Protein AF-N9CFT2-F1 (afdb_monomer)

Foldseek 3Di:
DVVVVVVVVVVVVVVVVVVVVVVVVVVVVVVVPPPPPCPVVPQDQWDQALNFIWGWAFDDAPPVCPWGKTWTDGPPCVVLVQAETEMERRVQVPCQLVAWWKKWFKAAPQQATRHIYIYTDQPDLVSVQVSVQRVQVVVRIGTAWMFTDHSVQCSVQSPDNQSVLVSRVVGDTSDGPVVGFRKHFPVQADLDADDDFAADADTQRAAFEWEDDPSYIYTPDQNNVCVVDPPGGIGGYDYDYDDPPDDPVNLNVLRVPDDPPDGNVNSVVSSVVRDDDPPD

Mean predicted aligned error: 10.74 Å

Organism: NCBI:txid1120925

Solvent-accessible surface area (backbone atoms only — not comparable to full-atom values): 16117 Å² total; per-residue (Å²): 115,80,72,63,56,57,55,54,53,53,54,52,54,53,53,54,54,53,52,53,53,52,51,52,53,54,52,59,62,58,68,72,64,62,76,77,74,80,69,72,77,76,76,68,65,57,47,79,52,91,93,37,68,24,40,52,41,76,59,91,60,62,88,90,52,87,64,59,39,22,39,47,44,43,85,92,41,57,72,52,60,72,54,34,47,40,36,37,35,56,90,29,74,94,48,26,87,82,32,55,30,36,43,28,39,30,19,44,88,68,44,40,56,73,39,38,35,41,39,35,24,39,91,46,66,68,57,38,51,54,52,51,46,56,57,29,48,78,76,63,32,42,71,44,35,29,18,50,42,50,58,70,59,44,66,74,18,64,89,40,69,70,46,37,53,53,55,45,75,77,36,55,72,72,45,64,42,89,92,56,57,60,65,44,49,46,90,66,47,42,82,71,63,79,64,89,77,60,63,60,93,56,51,53,62,48,44,31,26,35,38,39,47,98,94,40,35,34,32,61,41,38,69,59,40,56,66,73,50,92,81,57,61,38,42,30,41,47,81,42,74,65,46,91,86,61,43,73,69,53,54,51,54,53,58,73,73,52,71,80,56,44,51,50,66,58,53,52,51,58,53,55,72,72,45,82,76,82,80,126

Sequence (280 aa):
EAEAEAEAEAEAEAEAEAEAEAEAEAEAEAEDSTPIMDVSRQIPESILFNKMQGQLHQLVLPAAEKTPLYAVLLPDAPEIAQQYDIALYGAEFATWHTRPVYIAAQINAQGQFIKHLILLGACNPVQAVELSQLFAKQSGHRLASTHEISLIALETSLQRADTLFKCCYEQATVWEMDHGHPFIPSQAIHTQKFIQFSEPEADFSTPILLLEERQKIRVIHGEKRLALSKTETAYPYLILHRRHGLNWQMIQSIISTLPQPIHAAELYEAIQQHLPGETA

Secondary structure (DSSP, 8-state):
-HHHHHHHHHHHHHHHHHHHHHHHHHHHHHHS------------SEEEETTEEEEEEE----TT----EEEEE-TT-HHHHHHEEEEEEGGGTTTGGGS-EEEEEEE-TTS-EEEEEEEES-SSHHHHHHHHHHHHHHTT-EEEEEEEE-HHHHHHHTT-HHHHHHHHHTS-EEEE-TT---EEEGGGEE----S--------TTSPEEEEEETTEEEEEE-HHHHHS-TT-SEEEEEEEE--TT--HHHHHHHHHHSPSSPPHHHHHHHHHHTSPP---

Structure (mmCIF, N/CA/C/O backbone):
data_AF-N9CFT2-F1
#
_entry.id   AF-N9CFT2-F1
#
loop_
_atom_site.group_PDB
_atom_site.id
_atom_site.type_symbol
_atom_site.label_atom_id
_atom_site.label_alt_id
_atom_site.label_comp_id
_atom_site.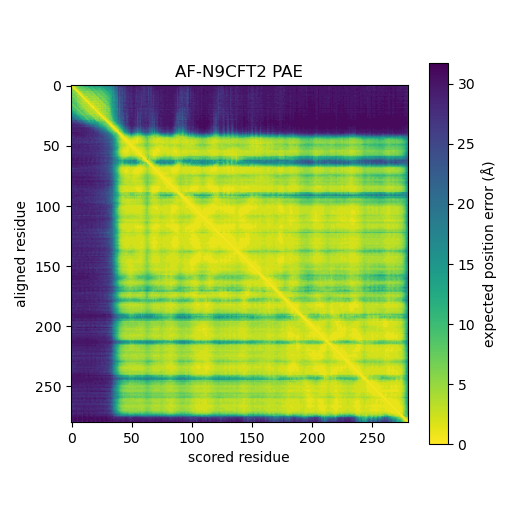label_asym_id
_atom_site.label_entity_id
_atom_site.label_seq_id
_atom_site.pdbx_PDB_ins_code
_atom_site.Cartn_x
_atom_site.Cartn_y
_atom_site.Cartn_z
_atom_site.occupancy
_atom_site.B_iso_or_equiv
_atom_site.auth_seq_id
_atom_site.auth_comp_id
_atom_site.auth_asym_id
_atom_site.auth_atom_id
_atom_site.pdbx_PDB_model_num
ATOM 1 N N . GLU A 1 1 ?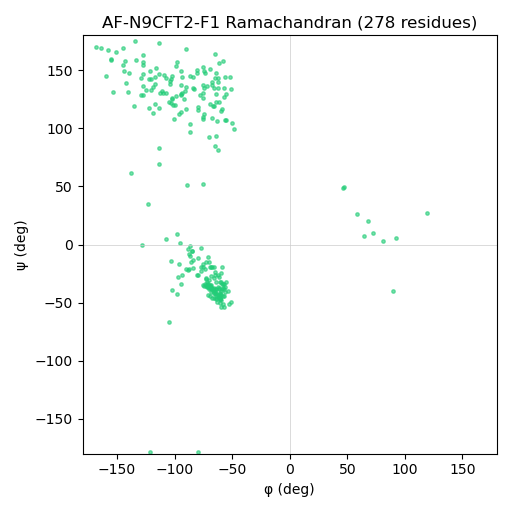 70.921 -46.477 -56.119 1.00 53.53 1 GLU A N 1
ATOM 2 C CA . GLU A 1 1 ? 70.167 -45.415 -56.817 1.00 53.53 1 GLU A CA 1
ATOM 3 C C . GLU A 1 1 ? 68.669 -45.522 -56.568 1.00 53.53 1 GLU A C 1
ATOM 5 O O . GLU A 1 1 ? 68.137 -44.567 -56.041 1.00 53.53 1 GLU A O 1
ATOM 10 N N . ALA A 1 2 ? 68.021 -46.676 -56.772 1.00 52.91 2 ALA A N 1
ATOM 11 C CA . ALA A 1 2 ? 66.570 -46.816 -56.543 1.00 52.91 2 ALA A CA 1
ATOM 12 C C . ALA A 1 2 ? 66.083 -46.671 -55.078 1.00 52.91 2 ALA A C 1
ATOM 14 O O . ALA A 1 2 ? 64.904 -46.445 -54.853 1.00 52.91 2 ALA A O 1
ATOM 15 N N . GLU A 1 3 ? 66.960 -46.813 -54.080 1.00 50.66 3 GLU A N 1
ATOM 16 C CA . GLU A 1 3 ? 66.581 -46.738 -52.655 1.00 50.66 3 GLU A CA 1
ATOM 17 C C . GLU A 1 3 ? 66.603 -45.297 -52.108 1.00 50.66 3 GLU A C 1
ATOM 19 O O . GLU A 1 3 ? 65.916 -45.005 -51.142 1.00 50.66 3 GLU A O 1
ATOM 24 N N . ALA A 1 4 ? 67.334 -44.382 -52.761 1.00 53.62 4 ALA A N 1
ATOM 25 C CA . ALA A 1 4 ? 67.418 -42.971 -52.364 1.00 53.62 4 ALA A CA 1
ATOM 26 C C . ALA A 1 4 ? 66.312 -42.103 -52.996 1.00 53.62 4 ALA A C 1
ATOM 28 O O . ALA A 1 4 ? 65.990 -41.042 -52.476 1.00 53.62 4 ALA A O 1
ATOM 29 N N . GLU A 1 5 ? 65.730 -42.549 -54.113 1.00 54.19 5 GLU A N 1
ATOM 30 C CA . GLU A 1 5 ? 64.609 -41.864 -54.773 1.00 54.19 5 GLU A CA 1
ATOM 31 C C . GLU A 1 5 ? 63.290 -42.065 -54.010 1.00 54.19 5 GLU A C 1
ATOM 33 O O . GLU A 1 5 ? 62.509 -41.130 -53.892 1.00 54.19 5 GLU A O 1
ATOM 38 N N . ALA A 1 6 ? 63.079 -43.246 -53.416 1.00 54.19 6 ALA A N 1
ATOM 39 C CA . ALA A 1 6 ? 61.858 -43.556 -52.667 1.00 54.19 6 ALA A CA 1
ATOM 40 C C . ALA A 1 6 ? 61.777 -42.843 -51.303 1.00 54.19 6 ALA A C 1
ATOM 42 O O . ALA A 1 6 ? 60.686 -42.543 -50.827 1.00 54.19 6 ALA A O 1
ATOM 43 N N . GLU A 1 7 ? 62.920 -42.568 -50.668 1.00 54.31 7 GLU A N 1
ATOM 44 C CA . GLU A 1 7 ? 62.969 -41.878 -49.372 1.00 54.31 7 GLU A CA 1
ATOM 45 C C . GLU A 1 7 ? 62.691 -40.371 -49.531 1.00 54.31 7 GLU A C 1
ATOM 47 O O . GLU A 1 7 ? 61.988 -39.786 -48.713 1.00 54.31 7 GLU A O 1
ATOM 52 N N . ALA A 1 8 ? 63.136 -39.770 -50.642 1.00 58.00 8 ALA A N 1
ATOM 53 C CA . ALA A 1 8 ? 62.862 -38.370 -50.968 1.00 58.00 8 ALA A CA 1
ATOM 54 C C . ALA A 1 8 ? 61.397 -38.118 -51.375 1.00 58.00 8 ALA A C 1
ATOM 56 O O . ALA A 1 8 ? 60.857 -37.048 -51.105 1.00 58.00 8 ALA A O 1
ATOM 57 N N . GLU A 1 9 ? 60.746 -39.094 -52.016 1.00 58.91 9 GLU A N 1
ATOM 58 C CA . GLU A 1 9 ? 59.337 -38.980 -52.418 1.00 58.91 9 GLU A CA 1
ATOM 59 C C . GLU A 1 9 ? 58.395 -39.073 -51.201 1.00 58.91 9 GLU A C 1
ATOM 61 O O . GLU A 1 9 ? 57.422 -38.326 -51.114 1.00 58.91 9 GLU A O 1
ATOM 66 N N . ALA A 1 10 ? 58.739 -39.903 -50.208 1.00 59.00 10 ALA A N 1
ATOM 67 C CA . ALA A 1 10 ? 57.977 -40.032 -48.964 1.00 59.00 10 ALA A CA 1
ATOM 68 C C . ALA A 1 10 ? 58.110 -38.809 -48.035 1.00 59.00 10 ALA A C 1
ATOM 70 O O . ALA A 1 10 ? 57.155 -38.450 -47.347 1.00 59.00 10 ALA A O 1
ATOM 71 N N . GLU A 1 11 ? 59.279 -38.159 -48.009 1.00 58.44 11 GLU A N 1
ATOM 72 C CA . GLU A 1 11 ? 59.497 -36.950 -47.201 1.00 58.44 11 GLU A CA 1
ATOM 73 C C . GLU A 1 11 ? 58.739 -35.741 -47.786 1.00 58.44 11 GLU A C 1
ATOM 75 O O . GLU A 1 11 ? 58.176 -34.946 -47.036 1.00 58.44 11 GLU A O 1
ATOM 80 N N . ALA A 1 12 ? 58.619 -35.665 -49.118 1.00 60.06 12 ALA A N 1
ATOM 81 C CA . ALA A 1 12 ? 57.854 -34.622 -49.804 1.00 60.06 12 ALA A CA 1
ATOM 82 C C . ALA A 1 12 ? 56.326 -34.781 -49.657 1.00 60.06 12 ALA A C 1
ATOM 84 O O . ALA A 1 12 ? 55.622 -33.779 -49.531 1.00 60.06 12 ALA A O 1
ATOM 85 N N . GLU A 1 13 ? 55.798 -36.013 -49.648 1.00 60.50 13 GLU A N 1
ATOM 86 C CA . GLU A 1 13 ? 54.367 -36.246 -49.377 1.00 60.50 13 GLU A CA 1
ATOM 87 C C . GLU A 1 13 ? 53.991 -35.890 -47.929 1.00 60.50 13 GLU A C 1
ATOM 89 O O . GLU A 1 13 ? 52.938 -35.294 -47.703 1.00 60.50 13 GLU A O 1
ATOM 94 N N . ALA A 1 14 ? 54.865 -36.175 -46.958 1.00 59.56 14 ALA A N 1
ATOM 95 C CA . ALA A 1 14 ? 54.615 -35.855 -45.551 1.00 59.56 14 ALA A CA 1
ATOM 96 C C . ALA A 1 14 ? 54.638 -34.341 -45.262 1.00 59.56 14 ALA A C 1
ATOM 98 O O . ALA A 1 14 ? 53.863 -33.858 -44.437 1.00 59.56 14 ALA A O 1
ATOM 99 N N . GLU A 1 15 ? 55.505 -33.583 -45.941 1.00 60.91 15 GLU A N 1
ATOM 100 C CA . GLU A 1 15 ? 55.569 -32.121 -45.798 1.00 60.91 15 GLU A CA 1
ATOM 101 C C . GLU A 1 15 ? 54.335 -31.442 -46.428 1.00 60.91 15 GLU A C 1
ATOM 103 O O . GLU A 1 15 ? 53.785 -30.503 -45.854 1.00 60.91 15 GLU A O 1
ATOM 108 N N . ALA A 1 16 ? 53.822 -31.986 -47.539 1.00 60.91 16 ALA A N 1
ATOM 109 C CA . ALA A 1 16 ? 52.610 -31.490 -48.194 1.00 60.91 16 ALA A CA 1
ATOM 110 C C . ALA A 1 16 ? 51.318 -31.781 -47.401 1.00 60.91 16 ALA A C 1
ATOM 112 O O . ALA A 1 16 ? 50.420 -30.937 -47.373 1.00 60.91 16 ALA A O 1
ATOM 113 N N . GLU A 1 17 ? 51.208 -32.939 -46.735 1.00 60.22 17 GLU A N 1
ATOM 114 C CA . GLU A 1 17 ? 50.074 -33.219 -45.834 1.00 60.22 17 GLU A CA 1
ATOM 115 C C . GLU A 1 17 ? 50.096 -32.315 -44.590 1.00 60.22 17 GLU A C 1
ATOM 117 O O . GLU A 1 17 ? 49.045 -31.822 -44.177 1.00 60.22 17 GLU A O 1
ATOM 122 N N . ALA A 1 18 ? 51.278 -32.022 -44.034 1.00 59.00 18 ALA A N 1
ATOM 123 C CA . ALA A 1 18 ? 51.409 -31.146 -42.869 1.00 59.00 18 ALA A CA 1
ATOM 124 C C . ALA A 1 18 ? 51.056 -29.677 -43.175 1.00 59.00 18 ALA A C 1
ATOM 126 O O . ALA A 1 18 ? 50.434 -29.010 -42.345 1.00 59.00 18 ALA A O 1
ATOM 127 N N . GLU A 1 19 ? 51.411 -29.166 -44.360 1.00 60.25 19 GLU A N 1
ATOM 128 C CA . GLU A 1 19 ? 50.996 -27.821 -44.790 1.00 60.25 19 GLU A CA 1
ATOM 129 C C . GLU A 1 19 ? 49.483 -27.744 -45.054 1.00 60.25 19 GLU A C 1
ATOM 131 O O . GLU A 1 19 ? 48.849 -26.757 -44.677 1.00 60.25 19 GLU A O 1
ATOM 136 N N . ALA A 1 20 ? 48.876 -28.799 -45.611 1.00 59.84 20 ALA A N 1
ATOM 137 C CA . ALA A 1 20 ? 47.434 -28.846 -45.854 1.00 59.84 20 ALA A CA 1
ATOM 138 C C . ALA A 1 20 ? 46.605 -28.914 -44.554 1.00 59.84 20 ALA A C 1
ATOM 140 O O . ALA A 1 20 ? 45.550 -28.281 -44.467 1.00 59.84 20 ALA A O 1
ATOM 141 N N . GLU A 1 21 ? 47.072 -29.638 -43.529 1.00 59.09 21 GLU A N 1
ATOM 142 C CA . GLU A 1 21 ? 46.423 -29.650 -42.207 1.00 59.09 21 GLU A CA 1
ATOM 143 C C . GLU A 1 21 ? 46.581 -28.305 -41.476 1.00 59.09 21 GLU A C 1
ATOM 145 O O . GLU A 1 21 ? 45.625 -27.832 -40.858 1.00 59.09 21 GLU A O 1
ATOM 150 N N . ALA A 1 22 ? 47.733 -27.634 -41.609 1.00 57.47 22 ALA A N 1
ATOM 151 C CA . ALA A 1 22 ? 47.962 -26.317 -41.012 1.00 57.47 22 ALA A CA 1
ATOM 152 C C . ALA A 1 22 ? 47.115 -25.203 -41.662 1.00 57.47 22 ALA A C 1
ATOM 154 O O . ALA A 1 22 ? 46.630 -24.312 -40.960 1.00 57.47 22 ALA A O 1
ATOM 155 N N . GLU A 1 23 ? 46.898 -25.250 -42.982 1.00 59.81 23 GLU A N 1
ATOM 156 C CA . GLU A 1 23 ? 45.987 -24.320 -43.666 1.00 59.81 23 GLU A CA 1
ATOM 157 C C . GLU A 1 23 ? 44.516 -24.589 -43.302 1.00 59.81 23 GLU A C 1
ATOM 159 O O . GLU A 1 23 ? 43.762 -23.641 -43.079 1.00 59.81 23 GLU A O 1
ATOM 164 N N . ALA A 1 24 ? 44.114 -25.855 -43.135 1.00 57.50 24 ALA A N 1
ATOM 165 C CA . ALA A 1 24 ? 42.754 -26.206 -42.718 1.00 57.50 24 ALA A CA 1
ATOM 166 C C . ALA A 1 24 ? 42.441 -25.793 -41.264 1.00 57.50 24 ALA A C 1
ATOM 168 O O . ALA A 1 24 ? 41.329 -25.334 -40.984 1.00 57.50 24 ALA A O 1
ATOM 169 N N . GLU A 1 25 ? 43.403 -25.905 -40.339 1.00 57.62 25 GLU A N 1
ATOM 170 C CA . GLU A 1 25 ? 43.251 -25.393 -38.967 1.00 57.62 25 GLU A CA 1
ATOM 171 C C . GLU A 1 25 ? 43.218 -23.855 -38.929 1.00 57.62 25 GLU A C 1
ATOM 173 O O . GLU A 1 25 ? 42.414 -23.276 -38.194 1.00 57.62 25 GLU A O 1
ATOM 178 N N . ALA A 1 26 ? 44.006 -23.174 -39.770 1.00 55.34 26 ALA A N 1
ATOM 179 C CA . ALA A 1 26 ? 43.986 -21.713 -39.871 1.00 55.34 26 ALA A CA 1
ATOM 180 C C . ALA A 1 26 ? 42.673 -21.169 -40.470 1.00 55.34 26 ALA A C 1
ATOM 182 O O . ALA A 1 26 ? 42.191 -20.117 -40.040 1.00 55.34 26 ALA A O 1
ATOM 183 N N . GLU A 1 27 ? 42.063 -21.880 -41.426 1.00 53.47 27 GLU A N 1
ATOM 184 C CA . GLU A 1 27 ? 40.746 -21.524 -41.972 1.00 53.47 27 GLU A CA 1
ATOM 185 C C . GLU A 1 27 ? 39.603 -21.824 -40.983 1.00 53.47 27 GLU A C 1
ATOM 187 O O . GLU A 1 27 ? 38.657 -21.037 -40.887 1.00 53.47 27 GLU A O 1
ATOM 192 N N . ALA A 1 28 ? 39.710 -22.886 -40.173 1.00 52.16 28 ALA A N 1
ATOM 193 C CA . ALA A 1 28 ? 38.732 -23.197 -39.126 1.00 52.16 28 ALA A CA 1
ATOM 194 C C . ALA A 1 28 ? 38.757 -22.190 -37.957 1.00 52.16 28 ALA A C 1
ATOM 196 O O . ALA A 1 28 ? 37.698 -21.848 -37.423 1.00 52.16 28 ALA A O 1
ATOM 197 N N . GLU A 1 29 ? 39.929 -21.659 -37.584 1.00 46.88 29 GLU A N 1
ATOM 198 C CA . GLU A 1 29 ? 40.036 -20.595 -36.570 1.00 46.88 29 GLU A CA 1
ATOM 199 C C . GLU A 1 29 ? 39.656 -19.198 -37.105 1.00 46.88 29 GLU A C 1
ATOM 201 O O . GLU A 1 29 ? 39.294 -18.306 -36.328 1.00 46.88 29 GLU A O 1
ATOM 206 N N . ALA A 1 30 ? 39.670 -18.993 -38.428 1.00 47.09 30 ALA A N 1
ATOM 207 C CA . ALA A 1 30 ? 39.249 -17.738 -39.052 1.00 47.09 30 ALA A CA 1
ATOM 208 C C . ALA A 1 30 ? 37.717 -17.595 -39.175 1.00 47.09 30 ALA A C 1
ATOM 210 O O . ALA A 1 30 ? 37.218 -16.465 -39.163 1.00 47.09 30 ALA A O 1
ATOM 211 N N . GLU A 1 31 ? 36.955 -18.696 -39.237 1.00 43.94 31 GLU A N 1
ATOM 212 C CA . GLU A 1 31 ? 35.483 -18.649 -39.316 1.00 43.94 31 GLU A CA 1
ATOM 213 C C . GLU A 1 31 ? 34.766 -18.499 -37.954 1.00 43.94 31 GLU A C 1
ATOM 215 O O . GLU A 1 31 ? 33.597 -18.108 -37.932 1.00 43.94 31 GLU A O 1
ATOM 220 N N . ASP A 1 32 ? 35.445 -18.693 -36.813 1.00 39.88 32 ASP A N 1
ATOM 221 C CA . ASP A 1 32 ? 34.857 -18.446 -35.475 1.00 39.88 32 ASP A CA 1
ATOM 222 C C . ASP A 1 32 ? 35.032 -16.992 -34.984 1.00 39.88 32 ASP A C 1
ATOM 224 O O . ASP A 1 32 ? 34.467 -16.566 -33.977 1.00 39.88 32 ASP A O 1
ATOM 228 N N . SER A 1 33 ? 35.735 -16.154 -35.749 1.00 42.81 33 SER A N 1
ATOM 229 C CA . SER A 1 33 ? 35.796 -14.709 -35.504 1.00 42.81 33 SER A CA 1
ATOM 230 C C . SER A 1 33 ? 34.667 -13.975 -36.226 1.00 42.81 33 SER A C 1
ATOM 232 O O . SER A 1 33 ? 34.884 -12.970 -36.909 1.00 42.81 33 SER A O 1
ATOM 234 N N . THR A 1 34 ? 33.422 -14.429 -36.043 1.00 37.22 34 THR A N 1
ATOM 235 C CA . THR A 1 34 ? 32.312 -13.484 -36.193 1.00 37.22 34 THR A CA 1
ATOM 236 C C . THR A 1 34 ? 32.518 -12.400 -35.135 1.00 37.22 34 THR A C 1
ATOM 238 O O . THR A 1 34 ? 32.629 -12.717 -33.947 1.00 37.22 34 THR A O 1
ATOM 241 N N . PRO A 1 35 ? 32.626 -11.110 -35.505 1.00 38.81 35 PRO A N 1
ATOM 242 C CA . PRO A 1 35 ? 32.624 -10.074 -34.497 1.00 38.81 35 PRO A CA 1
ATOM 243 C C . PRO A 1 35 ? 31.292 -10.230 -33.778 1.00 38.81 35 PRO A C 1
ATOM 245 O O . PRO A 1 35 ? 30.235 -10.065 -34.394 1.00 38.81 35 PRO A O 1
ATOM 248 N N . ILE A 1 36 ? 31.344 -10.590 -32.492 1.00 43.56 36 ILE A N 1
ATOM 249 C CA . ILE A 1 36 ? 30.217 -10.423 -31.586 1.00 43.56 36 ILE A CA 1
ATOM 250 C C . ILE A 1 36 ? 29.811 -8.976 -31.808 1.00 43.56 36 ILE A C 1
ATOM 252 O O . ILE A 1 36 ? 30.544 -8.059 -31.432 1.00 43.56 36 ILE A O 1
ATOM 256 N N . MET A 1 37 ? 28.710 -8.774 -32.533 1.00 36.53 37 MET A N 1
ATOM 257 C CA . MET A 1 37 ? 28.119 -7.464 -32.674 1.00 36.53 37 MET A CA 1
ATOM 258 C C . MET A 1 37 ? 27.884 -7.025 -31.241 1.00 36.53 37 MET A C 1
ATOM 260 O O . MET A 1 37 ? 27.007 -7.558 -30.558 1.00 36.53 37 MET A O 1
ATOM 264 N N . ASP A 1 38 ? 28.701 -6.082 -30.780 1.00 44.03 38 ASP A N 1
ATOM 265 C CA . ASP A 1 38 ? 28.349 -5.216 -29.679 1.00 44.03 38 ASP A CA 1
ATOM 266 C C . ASP A 1 38 ? 27.127 -4.453 -30.185 1.00 44.03 38 ASP A C 1
ATOM 268 O O . ASP A 1 38 ? 27.209 -3.366 -30.764 1.00 44.03 38 ASP A O 1
ATOM 272 N N . VAL A 1 39 ? 25.968 -5.114 -30.098 1.00 42.94 39 VAL A N 1
ATOM 273 C CA . VAL A 1 39 ? 24.670 -4.478 -30.177 1.00 42.94 39 VAL A CA 1
ATOM 274 C C . VAL A 1 39 ? 24.671 -3.618 -28.939 1.00 42.94 39 VAL A C 1
ATOM 276 O O . VAL A 1 39 ? 24.226 -4.046 -27.875 1.00 42.94 39 VAL A O 1
ATOM 279 N N . SER A 1 40 ? 25.260 -2.433 -29.086 1.00 50.41 40 SER A N 1
ATOM 280 C CA . SER A 1 40 ? 25.208 -1.356 -28.127 1.00 50.41 40 SER A CA 1
ATOM 281 C C . SER A 1 40 ? 23.732 -1.247 -27.779 1.00 50.41 40 SER A C 1
ATOM 283 O O . SER A 1 40 ? 22.930 -0.805 -28.607 1.00 50.41 40 SER A O 1
ATOM 285 N N . ARG A 1 41 ? 23.335 -1.825 -26.636 1.00 57.81 41 ARG A N 1
ATOM 286 C CA . ARG A 1 41 ? 21.946 -1.842 -26.185 1.00 57.81 41 ARG A CA 1
ATOM 287 C C . ARG A 1 41 ? 21.626 -0.383 -25.946 1.00 57.81 41 ARG A C 1
ATOM 289 O O . ARG A 1 41 ? 21.966 0.153 -24.895 1.00 57.81 41 ARG A O 1
ATOM 296 N N . GLN A 1 42 ? 21.073 0.275 -26.959 1.00 68.12 42 GLN A N 1
ATOM 297 C CA . GLN A 1 42 ? 20.712 1.675 -26.873 1.00 68.12 42 GLN A CA 1
ATOM 298 C C . GLN A 1 42 ? 19.649 1.769 -25.791 1.00 68.12 42 GLN A C 1
ATOM 300 O O . GLN A 1 42 ? 18.523 1.300 -25.955 1.00 68.12 42 GLN A O 1
ATOM 305 N N . ILE A 1 43 ? 20.061 2.304 -24.647 1.00 79.00 43 ILE A N 1
ATOM 306 C CA . ILE A 1 43 ? 19.166 2.606 -23.545 1.00 79.00 43 ILE A CA 1
ATOM 307 C C . ILE A 1 43 ? 18.252 3.719 -24.060 1.00 79.00 43 ILE A C 1
ATOM 309 O O . ILE A 1 43 ? 18.760 4.776 -24.445 1.00 79.00 43 ILE A O 1
ATOM 313 N N . PRO A 1 44 ? 16.932 3.500 -24.124 1.00 87.88 44 PRO A N 1
ATOM 314 C CA . PRO A 1 44 ? 16.028 4.542 -24.568 1.00 87.88 44 PRO A CA 1
ATOM 315 C C . PRO A 1 44 ? 16.053 5.705 -23.569 1.00 87.88 44 PRO A C 1
ATOM 317 O O . PRO A 1 44 ? 16.116 5.500 -22.360 1.00 87.88 44 PRO A O 1
ATOM 320 N N . GLU A 1 45 ? 15.961 6.938 -24.064 1.00 90.44 45 GLU A N 1
ATOM 321 C CA . GLU A 1 45 ? 15.813 8.124 -23.204 1.00 90.44 45 GLU A CA 1
ATOM 322 C C . GLU A 1 45 ? 14.388 8.244 -22.640 1.00 90.44 45 GLU A C 1
ATOM 324 O O . GLU A 1 45 ? 14.143 8.939 -21.653 1.00 90.44 45 GLU A O 1
ATOM 329 N N . SER A 1 46 ? 13.420 7.573 -23.272 1.00 92.75 46 SER A N 1
ATOM 330 C CA . SER A 1 46 ? 12.019 7.621 -22.872 1.00 92.75 46 SER A CA 1
ATOM 331 C C . SER A 1 46 ? 11.224 6.387 -23.299 1.00 92.75 46 SER A C 1
ATOM 333 O O . SER A 1 46 ? 11.613 5.655 -24.209 1.00 92.75 46 SER A O 1
ATOM 335 N N . ILE A 1 47 ? 10.092 6.169 -22.635 1.00 93.06 47 ILE A N 1
ATOM 336 C CA . ILE A 1 47 ? 9.126 5.103 -22.915 1.00 93.06 47 ILE A CA 1
ATOM 337 C C . ILE A 1 47 ? 7.726 5.690 -23.069 1.00 93.06 47 ILE A C 1
ATOM 339 O O . ILE A 1 47 ? 7.420 6.745 -22.518 1.00 93.06 47 ILE A O 1
ATOM 343 N N . LEU A 1 48 ? 6.849 4.971 -23.765 1.00 92.06 48 LEU A N 1
ATOM 344 C CA . LEU A 1 48 ? 5.418 5.253 -23.751 1.00 92.06 48 LEU A CA 1
ATOM 345 C C . LEU A 1 48 ? 4.752 4.367 -22.692 1.00 92.06 48 LEU A C 1
ATOM 347 O O . LEU A 1 48 ? 4.724 3.146 -22.839 1.00 92.06 48 LEU A O 1
ATOM 351 N N . PHE A 1 49 ? 4.216 4.968 -21.632 1.00 89.62 49 PHE A N 1
ATOM 352 C CA . PHE A 1 49 ? 3.550 4.270 -20.530 1.00 89.62 49 PHE A CA 1
ATOM 353 C C . PHE A 1 49 ? 2.118 4.787 -20.382 1.00 89.62 49 PHE A C 1
ATOM 355 O O . PHE A 1 49 ? 1.911 5.970 -20.131 1.00 89.62 49 PHE A O 1
ATOM 362 N N . ASN A 1 50 ? 1.119 3.917 -20.572 1.00 88.94 50 ASN A N 1
ATOM 363 C CA . ASN A 1 50 ? -0.306 4.273 -20.528 1.00 88.94 50 ASN A CA 1
ATOM 364 C C . ASN A 1 50 ? -0.641 5.554 -21.331 1.00 88.94 50 ASN A C 1
ATOM 366 O O . ASN A 1 50 ? -1.284 6.477 -20.835 1.00 88.94 50 ASN A O 1
ATOM 370 N N . LYS A 1 51 ? -0.153 5.622 -22.581 1.00 89.56 51 LYS A N 1
ATOM 371 C CA . LYS A 1 51 ? -0.290 6.771 -23.508 1.00 89.56 51 LYS A CA 1
ATOM 372 C C . LYS A 1 51 ? 0.405 8.069 -23.060 1.00 89.56 51 LYS A C 1
ATOM 374 O O . LYS A 1 51 ? 0.245 9.084 -23.730 1.00 89.56 51 LYS A O 1
ATOM 379 N N . MET A 1 52 ? 1.179 8.041 -21.979 1.00 91.75 52 MET A N 1
ATOM 380 C CA . MET A 1 52 ? 1.979 9.165 -21.491 1.00 91.75 52 MET A CA 1
ATOM 381 C C . MET A 1 52 ? 3.454 8.960 -21.841 1.00 91.75 52 MET A C 1
ATOM 383 O O . MET A 1 52 ? 3.965 7.838 -21.773 1.00 91.75 52 MET A O 1
ATOM 387 N N . GLN A 1 53 ? 4.149 10.042 -22.193 1.00 94.31 53 GLN A N 1
ATOM 388 C CA . GLN A 1 53 ? 5.586 9.999 -22.443 1.00 94.31 53 GLN A CA 1
ATOM 389 C C . GLN A 1 53 ? 6.345 10.019 -21.109 1.00 94.31 53 GLN A C 1
ATOM 391 O O . GLN A 1 53 ? 6.280 10.994 -20.361 1.00 94.31 53 GLN A O 1
ATOM 396 N N . GLY A 1 54 ? 7.069 8.940 -20.816 1.00 94.62 54 GLY A N 1
ATOM 397 C CA . GLY A 1 54 ? 7.896 8.799 -19.622 1.00 94.62 54 GLY A CA 1
ATOM 398 C C . GLY A 1 54 ? 9.371 8.993 -19.927 1.00 94.62 54 GLY A C 1
ATOM 399 O O . GLY A 1 54 ? 9.927 8.256 -20.734 1.00 94.62 54 GLY A O 1
ATOM 400 N N . GLN A 1 55 ? 10.017 9.957 -19.280 1.00 96.00 55 GLN A N 1
ATOM 401 C CA . GLN A 1 55 ? 11.462 10.164 -19.377 1.00 96.00 55 GLN A CA 1
ATOM 402 C C . GLN A 1 55 ? 12.191 9.231 -18.414 1.00 96.00 55 GLN A C 1
ATOM 404 O O . GLN A 1 55 ? 11.811 9.119 -17.246 1.00 96.00 55 GLN A O 1
ATOM 409 N N . LEU A 1 56 ? 13.240 8.571 -18.897 1.00 95.06 56 LEU A N 1
ATOM 410 C CA . LEU A 1 56 ? 14.024 7.639 -18.099 1.00 95.06 56 LEU A CA 1
ATOM 411 C C . LEU A 1 56 ? 15.190 8.360 -17.431 1.00 95.06 56 LEU A C 1
ATOM 413 O O . LEU A 1 56 ? 16.028 8.974 -18.088 1.00 95.06 56 LEU A O 1
ATOM 417 N N . HIS A 1 57 ? 15.268 8.238 -16.110 1.00 93.69 57 HIS A N 1
ATOM 418 C CA . HIS A 1 57 ? 16.390 8.726 -15.323 1.00 93.69 57 HIS A CA 1
ATOM 419 C C . HIS A 1 57 ? 17.051 7.559 -14.598 1.00 93.69 57 HIS A C 1
ATOM 421 O O . HIS A 1 57 ? 16.446 6.941 -13.722 1.00 93.69 57 HIS A O 1
ATOM 427 N N . GLN A 1 58 ? 18.289 7.241 -14.973 1.00 92.00 58 GLN A N 1
ATOM 428 C CA . GLN A 1 58 ? 19.027 6.154 -14.342 1.00 92.00 58 GLN A CA 1
ATOM 429 C C . GLN A 1 58 ? 19.290 6.475 -12.872 1.00 92.00 58 GLN A C 1
ATOM 431 O O . GLN A 1 58 ? 19.803 7.543 -12.539 1.00 92.00 58 GLN A O 1
ATOM 436 N N . LEU A 1 59 ? 18.961 5.533 -11.994 1.00 90.62 59 LEU A N 1
ATOM 437 C CA . LEU A 1 59 ? 19.230 5.680 -10.574 1.00 90.62 59 LEU A CA 1
ATOM 438 C C . LEU A 1 59 ? 20.717 5.471 -10.290 1.00 90.62 59 LEU A C 1
ATOM 440 O O . LEU A 1 59 ? 21.353 4.553 -10.811 1.00 90.62 59 LEU A O 1
ATOM 444 N N . VAL A 1 60 ? 21.268 6.331 -9.433 1.00 85.19 60 VAL A N 1
ATOM 445 C CA . VAL A 1 60 ? 22.646 6.213 -8.955 1.00 85.19 60 VAL A CA 1
ATOM 446 C C . VAL A 1 60 ? 22.643 5.294 -7.742 1.00 85.19 60 VAL A C 1
ATOM 448 O O . VAL A 1 60 ? 22.340 5.713 -6.626 1.00 85.19 60 VAL A O 1
ATOM 451 N N . LEU A 1 61 ? 22.957 4.027 -7.983 1.00 80.94 61 LEU A N 1
ATOM 452 C CA . LEU A 1 61 ? 22.985 2.984 -6.965 1.00 80.94 61 LEU A CA 1
ATOM 453 C C . LEU A 1 61 ? 24.423 2.742 -6.473 1.00 80.94 61 LEU A C 1
ATOM 455 O O . LEU A 1 61 ? 25.378 3.013 -7.211 1.00 80.94 61 LEU A O 1
ATOM 459 N N . PRO A 1 62 ? 24.616 2.256 -5.231 1.00 76.31 62 PRO A N 1
ATOM 460 C CA . PRO A 1 62 ? 25.934 1.876 -4.731 1.00 76.31 62 PRO A CA 1
ATOM 461 C C . PRO A 1 62 ? 26.648 0.922 -5.695 1.00 76.31 62 PRO A C 1
ATOM 463 O O . PRO A 1 62 ? 26.030 0.040 -6.277 1.00 76.31 62 PRO A O 1
ATOM 466 N N . ALA A 1 63 ? 27.972 1.040 -5.830 1.00 62.47 63 ALA A N 1
ATOM 467 C CA . ALA A 1 63 ? 28.748 0.273 -6.816 1.00 62.47 63 ALA A CA 1
ATOM 468 C C . ALA A 1 63 ? 28.642 -1.264 -6.681 1.00 62.47 63 ALA A C 1
ATOM 470 O O . ALA A 1 63 ? 28.947 -1.980 -7.635 1.00 62.47 63 ALA A O 1
ATOM 471 N N . ALA A 1 64 ? 28.223 -1.765 -5.513 1.00 62.72 64 ALA A N 1
ATOM 472 C CA . ALA A 1 64 ? 27.941 -3.180 -5.270 1.00 62.72 64 ALA A CA 1
ATOM 473 C C . ALA A 1 64 ? 26.632 -3.661 -5.933 1.00 62.72 64 ALA A C 1
ATOM 475 O O . ALA A 1 64 ? 26.473 -4.850 -6.190 1.00 62.72 64 ALA A O 1
ATOM 476 N N . GLU A 1 65 ? 25.719 -2.745 -6.248 1.00 69.00 65 GLU A N 1
ATOM 477 C CA . GLU A 1 65 ? 24.378 -2.989 -6.779 1.00 69.00 65 GLU A CA 1
ATOM 478 C C . GLU A 1 65 ? 24.317 -2.442 -8.220 1.00 69.00 65 GLU A C 1
ATOM 480 O O . GLU A 1 65 ? 23.679 -1.430 -8.505 1.00 69.00 65 GLU A O 1
ATOM 485 N N . LYS A 1 66 ? 25.034 -3.090 -9.156 1.00 69.94 66 LYS A N 1
ATOM 486 C CA . LYS A 1 66 ? 25.063 -2.724 -10.594 1.00 69.94 66 LYS A CA 1
ATOM 487 C C . LYS A 1 66 ? 23.784 -3.141 -11.328 1.00 69.94 66 LYS A C 1
ATOM 489 O O . LYS A 1 66 ? 23.826 -3.823 -12.352 1.00 69.94 66 LYS A O 1
ATOM 494 N N . THR A 1 67 ? 22.642 -2.745 -10.795 1.00 83.31 67 THR A N 1
ATOM 495 C CA . THR A 1 67 ? 21.337 -3.118 -11.328 1.00 83.31 67 THR A CA 1
ATOM 496 C C . THR A 1 67 ? 20.795 -1.965 -12.174 1.00 83.31 67 THR A C 1
ATOM 498 O O . THR A 1 67 ? 20.649 -0.863 -11.650 1.00 83.31 67 THR A O 1
ATOM 501 N N . PRO A 1 68 ? 20.512 -2.157 -13.478 1.00 89.62 68 PRO A N 1
ATOM 502 C CA . PRO A 1 68 ? 19.994 -1.090 -14.330 1.00 89.62 68 PRO A CA 1
ATOM 503 C C . PRO A 1 68 ? 18.552 -0.760 -13.926 1.00 89.62 68 PRO A C 1
ATOM 505 O O . PRO A 1 68 ? 17.611 -1.401 -14.387 1.00 89.62 68 PRO A O 1
ATOM 508 N N . LEU A 1 69 ? 18.376 0.219 -13.042 1.00 93.88 69 LEU A N 1
ATOM 509 C CA . LEU A 1 69 ? 17.075 0.675 -12.562 1.00 93.88 69 LEU A CA 1
ATOM 510 C C . LEU A 1 69 ? 16.896 2.154 -12.901 1.0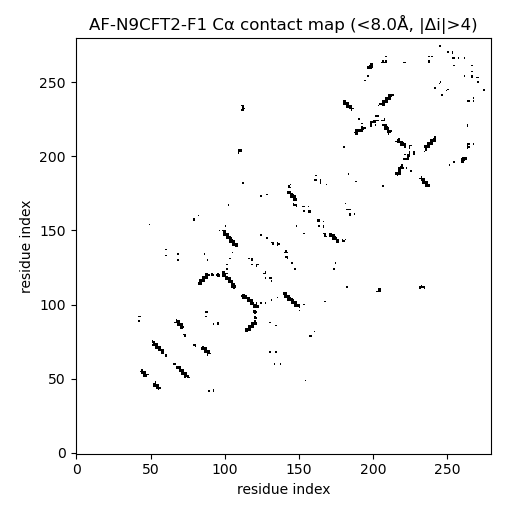0 93.88 69 LEU A C 1
ATOM 512 O O . LEU A 1 69 ? 17.797 2.966 -12.686 1.00 93.88 69 LEU A O 1
ATOM 516 N N . TYR A 1 70 ? 15.733 2.488 -13.446 1.00 94.94 70 TYR A N 1
ATOM 517 C CA . TYR A 1 70 ? 15.426 3.824 -13.941 1.00 94.94 70 TYR A CA 1
ATOM 518 C C . TYR A 1 70 ? 14.158 4.330 -13.273 1.00 94.94 70 TYR A C 1
ATOM 520 O O . TYR A 1 70 ? 13.161 3.611 -13.243 1.00 94.94 70 TYR A O 1
ATOM 528 N N . ALA A 1 71 ? 14.172 5.566 -12.785 1.00 95.38 71 ALA A N 1
ATOM 529 C CA . ALA A 1 71 ? 12.940 6.287 -12.506 1.00 95.38 71 ALA A CA 1
ATOM 530 C C . ALA A 1 71 ? 12.287 6.691 -13.832 1.00 95.38 71 ALA A C 1
ATOM 532 O O . ALA A 1 71 ? 12.964 7.168 -14.746 1.00 95.38 71 ALA A O 1
ATOM 533 N N . VAL A 1 72 ? 10.971 6.517 -13.920 1.00 95.56 72 VAL A N 1
ATOM 534 C CA . VAL A 1 72 ? 10.162 6.999 -15.039 1.00 95.56 72 VAL A CA 1
ATOM 535 C C . VAL A 1 72 ? 9.473 8.281 -14.590 1.00 95.56 72 VAL A C 1
ATOM 537 O O . VAL A 1 72 ? 8.559 8.257 -13.766 1.00 95.56 72 VAL A O 1
ATOM 540 N N . LEU A 1 73 ? 9.923 9.413 -15.119 1.00 95.56 73 LEU A N 1
ATOM 541 C CA . LEU A 1 73 ? 9.325 10.716 -14.852 1.00 95.56 73 LEU A CA 1
ATOM 542 C C . LEU A 1 73 ? 8.236 10.988 -15.889 1.00 95.56 73 LEU A C 1
ATOM 544 O O . LEU A 1 73 ? 8.463 10.773 -17.076 1.00 95.56 73 LEU A O 1
ATOM 548 N N . LEU A 1 74 ? 7.077 11.488 -15.457 1.00 94.12 74 LEU A N 1
ATOM 549 C CA . LEU A 1 74 ? 5.956 11.859 -16.329 1.00 94.12 74 LEU A CA 1
ATOM 550 C C . LEU A 1 74 ? 5.744 13.386 -16.291 1.00 94.12 74 LEU A C 1
ATOM 552 O O . LEU A 1 74 ? 4.905 13.855 -15.519 1.00 94.12 74 LEU A O 1
ATOM 556 N N . PRO A 1 75 ? 6.495 14.187 -17.078 1.00 91.31 75 PRO A N 1
ATOM 557 C CA . PRO A 1 75 ? 6.395 15.651 -17.048 1.00 91.31 75 PRO A CA 1
ATOM 558 C C . PRO A 1 75 ? 4.988 16.175 -17.351 1.00 91.31 75 PRO A C 1
ATOM 560 O O . PRO A 1 75 ? 4.564 17.170 -16.767 1.00 91.31 75 PRO A O 1
ATOM 563 N N . ASP A 1 76 ? 4.262 15.475 -18.225 1.00 90.75 76 ASP A N 1
ATOM 564 C CA . ASP A 1 76 ? 2.924 15.860 -18.681 1.00 90.75 76 ASP A CA 1
ATOM 565 C C . ASP A 1 76 ? 1.792 15.351 -17.764 1.00 90.75 76 ASP A C 1
ATOM 567 O O . ASP A 1 76 ? 0.626 15.627 -18.035 1.00 90.75 76 ASP A O 1
ATOM 571 N N . ALA A 1 77 ? 2.116 14.615 -16.690 1.00 90.94 77 ALA A N 1
ATOM 572 C CA . ALA A 1 77 ? 1.145 14.061 -15.735 1.00 90.94 77 ALA A CA 1
ATOM 573 C C . ALA A 1 77 ? 1.620 14.209 -14.269 1.00 90.94 77 ALA A C 1
ATOM 575 O O . ALA A 1 77 ? 1.844 13.212 -13.566 1.00 90.94 77 ALA A O 1
ATOM 576 N N . PRO A 1 78 ? 1.812 15.448 -13.774 1.00 89.38 78 PRO A N 1
ATOM 577 C CA . PRO A 1 78 ? 2.340 15.707 -12.432 1.00 89.38 78 PRO A CA 1
ATOM 578 C C . PRO A 1 78 ? 1.461 15.148 -11.300 1.00 89.38 78 PRO A C 1
ATOM 580 O O . PRO A 1 78 ? 1.976 14.805 -10.236 1.00 89.38 78 PRO A O 1
ATOM 583 N N . GLU A 1 79 ? 0.152 15.017 -11.505 1.00 89.25 79 GLU A N 1
ATOM 584 C CA . GLU A 1 79 ? -0.788 14.417 -10.555 1.00 89.25 79 GLU A CA 1
ATOM 585 C C . GLU A 1 79 ? -0.510 12.930 -10.292 1.00 89.25 79 GLU A C 1
ATOM 587 O O . GLU A 1 79 ? -0.691 12.463 -9.167 1.00 89.25 79 GLU A O 1
ATOM 592 N N . ILE A 1 80 ? -0.005 12.200 -11.292 1.00 89.69 80 ILE A N 1
ATOM 593 C CA . ILE A 1 80 ? 0.403 10.798 -11.148 1.00 89.69 80 ILE A CA 1
ATOM 594 C C . ILE A 1 80 ? 1.676 10.725 -10.303 1.00 89.69 80 ILE A C 1
ATOM 596 O O . ILE A 1 80 ? 1.738 9.935 -9.365 1.00 89.69 80 ILE A O 1
ATOM 600 N N . ALA A 1 81 ? 2.651 11.605 -10.552 1.00 87.38 81 ALA A N 1
ATOM 601 C CA . ALA A 1 81 ? 3.902 11.664 -9.786 1.00 87.38 81 ALA A CA 1
ATOM 602 C C . ALA A 1 81 ? 3.703 12.066 -8.306 1.00 87.38 81 ALA A C 1
ATOM 604 O O . ALA A 1 81 ? 4.506 11.710 -7.434 1.00 87.38 81 ALA A O 1
ATOM 605 N N . GLN A 1 82 ? 2.626 12.800 -8.003 1.00 88.38 82 GLN A N 1
ATOM 606 C CA . GLN A 1 82 ? 2.222 13.097 -6.623 1.00 88.38 82 GLN A CA 1
ATOM 607 C C . GLN A 1 82 ? 1.686 11.862 -5.892 1.00 88.38 82 GLN A C 1
ATOM 609 O O . GLN A 1 82 ? 1.825 11.767 -4.674 1.00 88.38 82 GLN A O 1
ATOM 614 N N . GLN A 1 83 ? 1.075 10.926 -6.619 1.00 89.19 83 GLN A N 1
ATOM 615 C CA . GLN A 1 83 ? 0.434 9.744 -6.042 1.00 89.19 83 GLN A CA 1
ATOM 616 C C . GLN A 1 83 ? 1.331 8.508 -6.061 1.00 89.19 83 GLN A C 1
ATOM 618 O O . GLN A 1 83 ? 1.175 7.646 -5.194 1.00 89.19 83 GLN A O 1
ATOM 623 N N . TYR A 1 84 ? 2.253 8.420 -7.023 1.00 93.50 84 TYR A N 1
ATOM 624 C CA . TYR A 1 84 ? 3.039 7.222 -7.287 1.00 93.50 84 TYR A CA 1
ATOM 625 C C . TYR A 1 84 ? 4.467 7.549 -7.717 1.00 93.50 84 TYR A C 1
ATOM 627 O O . TYR A 1 84 ? 4.728 8.555 -8.376 1.00 93.50 84 TYR A O 1
ATOM 635 N N . ASP A 1 85 ? 5.383 6.655 -7.369 1.00 96.19 85 ASP A N 1
ATOM 636 C CA . ASP A 1 85 ? 6.674 6.529 -8.033 1.00 96.19 85 ASP A CA 1
ATOM 637 C C . ASP A 1 85 ? 6.572 5.462 -9.118 1.00 96.19 85 ASP A C 1
ATOM 639 O O . ASP A 1 85 ? 5.808 4.506 -8.983 1.00 96.19 85 ASP A O 1
ATOM 643 N N . ILE A 1 86 ? 7.350 5.607 -10.187 1.00 96.31 86 ILE A N 1
ATOM 644 C CA . ILE A 1 86 ? 7.418 4.616 -11.260 1.00 96.31 86 ILE A CA 1
ATOM 645 C C . ILE A 1 86 ? 8.883 4.284 -11.511 1.00 96.31 86 ILE A C 1
ATOM 647 O O . ILE A 1 86 ? 9.706 5.181 -11.714 1.00 96.31 86 ILE A O 1
ATOM 651 N N . ALA A 1 87 ? 9.197 2.994 -11.516 1.00 96.56 87 ALA A N 1
ATOM 652 C CA . ALA A 1 87 ? 10.518 2.477 -11.818 1.00 96.56 87 ALA A CA 1
ATOM 653 C C . ALA A 1 87 ? 10.458 1.404 -12.907 1.00 96.56 87 ALA A C 1
ATOM 655 O O . ALA A 1 87 ? 9.508 0.625 -12.983 1.00 96.56 87 ALA A O 1
ATOM 656 N N . LEU A 1 88 ? 11.498 1.342 -13.732 1.00 96.06 88 LEU A N 1
ATOM 657 C CA . LEU A 1 88 ? 11.647 0.355 -14.795 1.00 96.06 88 LEU A CA 1
ATOM 658 C C . LEU A 1 88 ? 13.000 -0.347 -14.686 1.00 96.06 88 LEU A C 1
ATOM 660 O O . LEU A 1 88 ? 14.051 0.299 -14.632 1.00 96.06 88 LEU A O 1
ATOM 664 N N . TYR A 1 89 ? 12.964 -1.677 -14.694 1.00 94.88 89 TYR A N 1
ATOM 665 C CA . TYR A 1 89 ? 14.156 -2.504 -14.800 1.00 94.88 89 TYR A CA 1
ATOM 666 C C . TYR A 1 89 ? 14.690 -2.511 -16.240 1.00 94.88 89 TYR A C 1
ATOM 668 O O . TYR A 1 89 ? 14.097 -3.087 -17.152 1.00 94.88 89 TYR A O 1
ATOM 676 N N . GLY A 1 90 ? 15.832 -1.860 -16.448 1.00 87.06 90 GLY A N 1
ATOM 677 C CA . GLY A 1 90 ? 16.392 -1.580 -17.769 1.00 87.06 90 GLY A CA 1
ATOM 678 C C . GLY A 1 90 ? 17.071 -2.759 -18.464 1.00 87.06 90 GLY A C 1
ATOM 679 O O . GLY A 1 90 ? 17.487 -2.623 -19.610 1.00 87.06 90 GLY A O 1
ATOM 680 N N . ALA A 1 91 ? 17.175 -3.933 -17.833 1.00 85.00 91 ALA A N 1
ATOM 681 C CA . ALA A 1 91 ? 17.604 -5.127 -18.568 1.00 85.00 91 ALA A CA 1
ATOM 682 C C . ALA A 1 91 ? 16.536 -5.602 -19.578 1.00 85.00 91 ALA A C 1
ATOM 684 O O . ALA A 1 91 ? 16.871 -6.305 -20.527 1.00 85.00 91 ALA A O 1
ATOM 685 N N . GLU A 1 92 ? 15.278 -5.180 -19.402 1.00 77.31 92 GLU A N 1
ATOM 686 C CA . GLU A 1 92 ? 14.103 -5.668 -20.136 1.00 77.31 92 GLU A CA 1
ATOM 687 C C . GLU A 1 92 ? 13.349 -4.524 -20.859 1.00 77.31 92 GLU A C 1
ATOM 689 O O . GLU A 1 92 ? 12.124 -4.540 -20.970 1.00 77.31 92 GLU A O 1
ATOM 694 N N . PHE A 1 93 ? 14.054 -3.505 -21.380 1.00 84.69 93 PHE A N 1
ATOM 695 C CA . PHE A 1 93 ? 13.417 -2.356 -22.060 1.00 84.69 93 PHE A CA 1
ATOM 696 C C . PHE A 1 93 ? 12.519 -2.740 -23.244 1.00 84.69 93 PHE A C 1
ATOM 698 O O . PHE A 1 93 ? 11.516 -2.077 -23.496 1.00 84.69 93 PHE A O 1
ATOM 705 N N . ALA A 1 94 ? 12.863 -3.796 -23.980 1.00 84.94 94 ALA A N 1
ATOM 706 C CA . ALA A 1 94 ? 12.090 -4.215 -25.148 1.00 84.94 94 ALA A CA 1
ATOM 707 C C . ALA A 1 94 ? 10.792 -4.952 -24.775 1.00 84.94 94 ALA A C 1
ATOM 709 O O . ALA A 1 94 ? 9.863 -4.999 -25.574 1.00 84.94 94 ALA A O 1
ATOM 710 N N . THR A 1 95 ? 10.726 -5.532 -23.578 1.00 89.44 95 THR A N 1
ATOM 711 C CA . THR A 1 95 ? 9.746 -6.561 -23.191 1.00 89.44 95 THR A CA 1
ATOM 712 C C . THR A 1 95 ? 9.013 -6.228 -21.898 1.00 89.44 95 THR A C 1
ATOM 714 O O . THR A 1 95 ? 8.145 -6.987 -21.478 1.00 89.44 95 THR A O 1
ATOM 717 N N . TRP A 1 96 ? 9.300 -5.095 -21.252 1.00 91.75 96 TRP A N 1
ATOM 718 C CA . TRP A 1 96 ? 8.700 -4.762 -19.956 1.00 91.75 96 TRP A CA 1
ATOM 719 C C . TRP A 1 96 ? 7.165 -4.779 -19.970 1.00 91.75 96 TRP A C 1
ATOM 721 O O . TRP A 1 96 ? 6.552 -5.144 -18.973 1.00 91.75 96 TRP A O 1
ATOM 731 N N . HIS A 1 97 ? 6.544 -4.436 -21.102 1.00 90.75 97 HIS A N 1
ATOM 732 C CA . HIS A 1 97 ? 5.090 -4.397 -21.274 1.00 90.75 97 HIS A CA 1
ATOM 733 C C . HIS A 1 97 ? 4.444 -5.791 -21.342 1.00 90.75 97 HIS A C 1
ATOM 735 O O . HIS A 1 97 ? 3.229 -5.910 -21.203 1.00 90.75 97 HIS A O 1
ATOM 741 N N . THR A 1 98 ? 5.234 -6.850 -21.548 1.00 90.88 98 THR A N 1
ATOM 742 C CA . THR A 1 98 ? 4.765 -8.244 -21.503 1.00 90.88 98 THR A CA 1
ATOM 743 C C . THR A 1 98 ? 4.989 -8.891 -20.135 1.00 90.88 98 THR A C 1
ATOM 745 O O . THR A 1 98 ? 4.727 -10.083 -19.975 1.00 90.88 98 THR A O 1
ATOM 748 N N . ARG A 1 99 ? 5.529 -8.149 -19.161 1.00 91.69 99 ARG A N 1
ATOM 749 C CA . ARG A 1 99 ? 5.783 -8.624 -17.796 1.00 91.69 99 ARG A CA 1
ATOM 750 C C . ARG A 1 99 ? 4.646 -8.192 -16.857 1.00 91.69 99 ARG A C 1
ATOM 752 O O . ARG A 1 99 ? 3.962 -7.206 -17.145 1.00 91.69 99 ARG A O 1
ATOM 759 N N . PRO A 1 100 ? 4.445 -8.894 -15.728 1.00 92.94 100 PRO A N 1
ATOM 760 C CA . PRO A 1 100 ? 3.609 -8.391 -14.646 1.00 92.94 100 PRO A CA 1
ATOM 761 C C . PRO A 1 100 ? 4.112 -7.042 -14.126 1.00 92.94 100 PRO A C 1
ATOM 763 O O . PRO A 1 100 ? 5.289 -6.693 -14.265 1.00 92.94 100 PRO A O 1
ATOM 766 N N . VAL A 1 101 ? 3.208 -6.301 -13.497 1.00 96.00 101 VAL A N 1
ATOM 767 C CA . VAL A 1 101 ? 3.519 -5.056 -12.797 1.00 96.00 101 VAL A CA 1
ATOM 768 C C . VAL A 1 101 ? 3.506 -5.339 -11.306 1.00 96.00 101 VAL A C 1
ATOM 770 O O . VAL A 1 101 ? 2.601 -6.006 -10.810 1.00 96.00 101 VAL A O 1
ATOM 773 N N . TYR A 1 102 ? 4.471 -4.784 -10.580 1.00 97.44 102 TYR A N 1
ATOM 774 C CA . TYR A 1 102 ? 4.521 -4.917 -9.129 1.00 97.44 102 TYR A CA 1
ATOM 775 C C . TYR A 1 102 ? 4.275 -3.570 -8.468 1.00 97.44 102 TYR A C 1
ATOM 777 O O . TYR A 1 102 ? 4.894 -2.573 -8.833 1.00 97.44 102 TYR A O 1
ATOM 785 N N . ILE A 1 103 ? 3.365 -3.535 -7.500 1.00 97.06 103 ILE A N 1
ATOM 786 C CA . ILE A 1 103 ? 3.008 -2.322 -6.767 1.00 97.06 103 ILE A CA 1
ATOM 787 C C . ILE A 1 103 ? 3.454 -2.475 -5.326 1.00 97.06 103 ILE A C 1
ATOM 789 O O . ILE A 1 103 ? 2.954 -3.348 -4.618 1.00 97.06 103 ILE A O 1
ATOM 793 N N . ALA A 1 104 ? 4.371 -1.621 -4.882 1.00 97.06 104 ALA A N 1
ATOM 794 C CA . ALA A 1 104 ? 4.891 -1.650 -3.526 1.00 97.06 104 ALA A CA 1
ATOM 795 C C . ALA A 1 104 ? 4.426 -0.439 -2.711 1.00 97.06 104 ALA A C 1
ATOM 797 O O . ALA A 1 104 ? 4.524 0.699 -3.166 1.00 97.06 104 ALA A O 1
ATOM 798 N N . ALA A 1 105 ? 3.938 -0.660 -1.492 1.00 96.75 105 ALA A N 1
ATOM 799 C CA . ALA A 1 105 ? 3.602 0.424 -0.571 1.00 96.75 105 ALA A CA 1
ATOM 800 C C . ALA A 1 105 ? 4.880 0.953 0.098 1.00 96.75 105 ALA A C 1
ATOM 802 O O . ALA A 1 105 ? 5.557 0.200 0.802 1.00 96.75 105 ALA A O 1
ATOM 803 N N . GLN A 1 106 ? 5.211 2.233 -0.104 1.00 97.12 106 GLN A N 1
ATOM 804 C CA . GLN A 1 106 ? 6.377 2.859 0.524 1.00 97.12 106 GLN A CA 1
ATOM 805 C C . GLN A 1 106 ? 5.993 3.568 1.821 1.00 97.12 106 GLN A C 1
ATOM 807 O O . GLN A 1 106 ? 5.014 4.318 1.873 1.00 97.12 106 GLN A O 1
ATOM 812 N N . ILE A 1 107 ? 6.824 3.389 2.841 1.00 97.06 107 ILE A N 1
ATOM 813 C CA . ILE A 1 107 ? 6.704 4.026 4.151 1.00 97.06 107 ILE A CA 1
ATOM 814 C C . ILE A 1 107 ? 8.011 4.726 4.540 1.00 97.06 107 ILE A C 1
ATOM 816 O O . ILE A 1 107 ? 9.095 4.335 4.096 1.00 97.06 107 ILE A O 1
ATOM 820 N N . ASN A 1 108 ? 7.931 5.747 5.392 1.00 95.69 108 ASN A N 1
ATOM 821 C CA . ASN A 1 108 ? 9.122 6.337 6.010 1.00 95.69 108 ASN A CA 1
ATOM 822 C C . ASN A 1 108 ? 9.627 5.509 7.205 1.00 95.69 108 ASN A C 1
ATOM 824 O O . ASN A 1 108 ? 9.062 4.477 7.571 1.00 95.69 108 ASN A O 1
ATOM 828 N N . ALA A 1 109 ? 10.696 5.991 7.844 1.00 93.50 109 ALA A N 1
ATOM 829 C CA . ALA A 1 109 ? 11.301 5.353 9.010 1.00 93.50 109 ALA A CA 1
ATOM 830 C C . ALA A 1 109 ? 10.345 5.204 10.210 1.00 93.50 109 ALA A C 1
ATOM 832 O O . ALA A 1 109 ? 10.556 4.320 11.035 1.00 93.50 109 ALA A O 1
ATOM 833 N N . GLN A 1 110 ? 9.306 6.041 10.308 1.00 93.75 110 GLN A N 1
ATOM 834 C CA . GLN A 1 110 ? 8.303 5.987 11.372 1.00 93.75 110 GLN A CA 1
ATOM 835 C C . GLN A 1 110 ? 7.131 5.043 11.056 1.00 93.75 110 GLN A C 1
ATOM 837 O O . GLN A 1 110 ? 6.307 4.806 11.934 1.00 93.75 110 GLN A O 1
ATOM 842 N N . GLY A 1 111 ? 7.034 4.509 9.833 1.00 93.38 111 GLY A N 1
ATOM 843 C CA . GLY A 1 111 ? 5.906 3.677 9.396 1.00 93.38 111 GLY A CA 1
ATOM 844 C C . GLY A 1 111 ? 4.770 4.447 8.716 1.00 93.38 111 GLY A C 1
ATOM 845 O O . GLY A 1 111 ? 3.744 3.857 8.389 1.00 93.38 111 GLY A O 1
ATOM 846 N N . GLN A 1 112 ? 4.936 5.749 8.475 1.00 96.00 112 GLN A N 1
ATOM 847 C CA . GLN A 1 112 ? 3.947 6.565 7.771 1.00 96.00 112 GLN A CA 1
ATOM 848 C C . GLN A 1 112 ? 3.976 6.260 6.273 1.00 96.00 112 GLN A C 1
ATOM 850 O O . GLN A 1 112 ? 5.051 6.243 5.669 1.00 96.00 112 GLN A O 1
ATOM 855 N N . PHE A 1 113 ? 2.802 6.086 5.666 1.00 96.19 113 PHE A N 1
ATOM 856 C CA . PHE A 1 113 ? 2.669 5.910 4.221 1.00 96.19 113 PHE A CA 1
ATOM 857 C C . PHE A 1 113 ? 3.152 7.143 3.453 1.00 96.19 113 PHE A C 1
ATOM 859 O O . PHE A 1 113 ? 2.793 8.272 3.794 1.00 96.19 113 PHE A O 1
ATOM 866 N N . ILE A 1 114 ? 3.929 6.915 2.393 1.00 95.44 114 ILE A N 1
ATOM 867 C CA . ILE A 1 114 ? 4.415 7.966 1.491 1.00 95.44 114 ILE A CA 1
ATOM 868 C C . ILE A 1 114 ? 3.638 7.931 0.173 1.00 95.44 114 ILE A C 1
ATOM 870 O O . ILE A 1 114 ? 2.892 8.861 -0.127 1.00 95.44 114 ILE A O 1
ATOM 874 N N . LYS A 1 115 ? 3.814 6.863 -0.611 1.00 94.81 115 LYS A N 1
ATOM 875 C CA . LYS A 1 115 ? 3.129 6.602 -1.886 1.00 94.81 115 LYS A CA 1
ATOM 876 C C . LYS A 1 115 ? 3.373 5.167 -2.341 1.00 94.81 115 LYS A C 1
ATOM 878 O O . LYS A 1 115 ? 4.227 4.483 -1.776 1.00 94.81 115 LYS A O 1
ATOM 883 N N . HIS A 1 116 ? 2.658 4.718 -3.368 1.00 96.00 116 HIS A N 1
ATOM 884 C CA . HIS A 1 116 ? 3.003 3.454 -4.016 1.00 96.00 116 HIS A CA 1
ATOM 885 C C . HIS A 1 116 ? 4.152 3.635 -5.009 1.00 96.00 116 HIS A C 1
ATOM 887 O O . HIS A 1 116 ? 4.255 4.668 -5.665 1.00 96.00 116 HIS A O 1
ATOM 893 N N . LEU A 1 117 ? 4.976 2.603 -5.142 1.00 97.38 117 LEU A N 1
ATOM 894 C CA . LEU A 1 117 ? 5.946 2.425 -6.212 1.00 97.38 117 LEU A CA 1
ATOM 895 C C . LEU A 1 117 ? 5.389 1.422 -7.223 1.00 97.38 117 LEU A C 1
ATOM 897 O O . LEU A 1 117 ? 5.055 0.301 -6.853 1.00 97.38 117 LEU A O 1
ATOM 901 N N . ILE A 1 118 ? 5.329 1.817 -8.488 1.00 97.19 118 ILE A N 1
ATOM 902 C CA . ILE A 1 118 ? 4.989 0.971 -9.630 1.00 97.19 118 ILE A CA 1
ATOM 903 C C . ILE A 1 118 ? 6.298 0.492 -10.254 1.00 97.19 118 ILE A C 1
ATOM 905 O O . ILE A 1 118 ? 7.038 1.288 -10.829 1.00 97.19 118 ILE A O 1
ATOM 909 N N . LEU A 1 119 ? 6.586 -0.801 -10.156 1.00 97.56 119 LEU A N 1
ATOM 910 C CA . LEU A 1 119 ? 7.759 -1.418 -10.759 1.00 97.56 119 LEU A CA 1
ATOM 911 C C . LEU A 1 119 ? 7.385 -2.173 -12.038 1.00 97.56 119 LEU A C 1
ATOM 913 O O . LEU A 1 119 ? 6.531 -3.064 -12.038 1.00 97.56 119 LEU A O 1
ATOM 917 N N . LEU A 1 120 ? 8.084 -1.830 -13.117 1.00 96.69 120 LEU A N 1
ATOM 918 C CA . LEU A 1 120 ? 7.933 -2.394 -14.453 1.00 96.69 120 LEU A CA 1
ATOM 919 C C . LEU A 1 120 ? 9.143 -3.263 -14.820 1.00 96.69 120 LEU A C 1
ATOM 921 O O . LEU A 1 120 ? 10.285 -2.951 -14.470 1.00 96.69 120 LEU A O 1
ATOM 925 N N . GLY A 1 121 ? 8.899 -4.327 -15.586 1.00 94.81 121 GLY A N 1
ATOM 926 C CA . GLY A 1 121 ? 9.953 -5.126 -16.220 1.00 94.81 121 GLY A CA 1
ATOM 927 C C . GLY A 1 121 ? 10.643 -6.163 -15.329 1.00 94.81 121 GLY A C 1
ATOM 928 O O . GLY A 1 121 ? 11.547 -6.839 -15.809 1.00 94.81 121 GLY A O 1
ATOM 929 N N . ALA A 1 122 ? 10.230 -6.331 -14.070 1.00 95.31 122 ALA A N 1
ATOM 930 C CA . ALA A 1 122 ? 10.746 -7.409 -13.229 1.00 95.31 122 ALA A CA 1
ATOM 931 C C . ALA A 1 122 ? 10.293 -8.786 -13.750 1.00 95.31 122 ALA A C 1
ATOM 933 O O . ALA A 1 122 ? 9.139 -8.987 -14.137 1.00 95.31 122 ALA A O 1
ATOM 934 N N . CYS A 1 123 ? 11.208 -9.752 -13.751 1.00 92.25 123 CYS A N 1
ATOM 935 C CA . CYS A 1 123 ? 10.993 -11.082 -14.316 1.00 92.25 123 CYS A CA 1
ATOM 936 C C . CYS A 1 123 ? 10.217 -12.019 -13.387 1.00 92.25 123 CYS A C 1
ATOM 938 O O . CYS A 1 123 ? 9.597 -12.966 -13.866 1.00 92.25 123 CYS A O 1
ATOM 940 N N . ASN A 1 124 ? 10.292 -11.799 -12.075 1.00 93.94 124 ASN A N 1
ATOM 941 C CA . ASN A 1 124 ? 9.641 -12.623 -11.062 1.00 93.94 124 ASN A CA 1
ATOM 942 C C . ASN A 1 124 ? 9.446 -11.832 -9.752 1.00 93.94 124 ASN A C 1
ATOM 944 O O . ASN A 1 124 ? 10.072 -10.778 -9.583 1.00 93.94 124 ASN A O 1
ATOM 948 N N . PRO A 1 125 ? 8.638 -12.350 -8.809 1.00 96.75 125 PRO A N 1
ATOM 949 C CA . PRO A 1 125 ? 8.331 -11.637 -7.575 1.00 96.75 125 PRO A CA 1
ATOM 950 C C . PRO A 1 125 ? 9.535 -11.342 -6.673 1.00 96.75 125 PRO A C 1
ATOM 952 O O . PRO A 1 125 ? 9.602 -10.269 -6.081 1.00 96.75 125 PRO A O 1
ATOM 955 N N . VAL A 1 126 ? 10.512 -12.251 -6.592 1.00 96.38 126 VAL A N 1
ATOM 956 C CA . VAL A 1 126 ? 11.718 -12.054 -5.764 1.00 96.38 126 VAL A CA 1
ATOM 957 C C . VAL A 1 126 ? 12.518 -10.861 -6.279 1.00 96.38 126 VAL A C 1
ATOM 959 O O . VAL A 1 126 ? 12.814 -9.938 -5.523 1.00 96.38 126 VAL A O 1
ATOM 962 N N . GLN A 1 127 ? 12.777 -10.827 -7.589 1.00 95.62 127 GLN A N 1
ATOM 963 C CA . GLN A 1 127 ? 13.463 -9.706 -8.227 1.00 95.62 127 GLN A CA 1
ATOM 964 C C . GLN A 1 127 ? 12.676 -8.401 -8.063 1.00 95.62 127 GLN A C 1
ATOM 966 O O . GLN A 1 127 ? 13.271 -7.345 -7.854 1.00 95.62 127 GLN A O 1
ATOM 971 N N . ALA A 1 128 ? 11.345 -8.457 -8.149 1.00 97.19 128 ALA A N 1
ATOM 972 C CA . ALA A 1 128 ? 10.515 -7.276 -7.976 1.00 97.19 128 ALA A CA 1
ATOM 973 C C . ALA A 1 128 ? 10.700 -6.648 -6.588 1.00 97.19 128 ALA A C 1
ATOM 975 O O . ALA A 1 128 ? 10.940 -5.447 -6.477 1.00 97.19 128 ALA A O 1
ATOM 976 N N . VAL A 1 129 ? 10.670 -7.469 -5.538 1.00 97.44 129 VAL A N 1
ATOM 977 C CA . VAL A 1 129 ? 10.877 -7.015 -4.158 1.00 97.44 129 VAL A CA 1
ATOM 978 C C . VAL A 1 129 ? 12.278 -6.427 -3.977 1.00 97.44 129 VAL A C 1
ATOM 980 O O . VAL A 1 129 ? 12.408 -5.341 -3.412 1.00 97.44 129 VAL A O 1
ATOM 983 N N . GLU A 1 130 ? 13.320 -7.081 -4.493 1.00 95.69 130 GLU A N 1
ATOM 984 C CA . GLU A 1 130 ? 14.703 -6.585 -4.413 1.00 95.69 130 GLU A CA 1
ATOM 985 C C . GLU A 1 130 ? 14.870 -5.217 -5.094 1.00 95.69 130 GLU A C 1
ATOM 987 O O . GLU A 1 130 ? 15.415 -4.282 -4.501 1.00 95.69 130 GLU A O 1
ATOM 992 N N . LEU A 1 131 ? 14.347 -5.069 -6.314 1.00 96.00 131 LEU A N 1
ATOM 993 C CA . LEU A 1 131 ? 14.386 -3.816 -7.072 1.00 96.00 131 LEU A CA 1
ATOM 994 C C . LEU A 1 131 ? 13.587 -2.703 -6.387 1.00 96.00 131 LEU A C 1
ATOM 996 O O . LEU A 1 131 ? 14.054 -1.565 -6.301 1.00 96.00 131 LEU A O 1
ATOM 1000 N N . SER A 1 132 ? 12.399 -3.014 -5.869 1.00 97.25 132 SER A N 1
ATOM 1001 C CA . SER A 1 132 ? 11.585 -2.050 -5.130 1.00 97.25 132 SER A CA 1
ATOM 1002 C C . SER A 1 132 ? 12.259 -1.611 -3.827 1.00 97.25 132 SER A C 1
ATOM 1004 O O . SER A 1 132 ? 12.202 -0.433 -3.474 1.00 97.25 132 SER A O 1
ATOM 1006 N N . GLN A 1 133 ? 12.939 -2.519 -3.117 1.00 95.69 133 GLN A N 1
ATOM 1007 C CA . GLN A 1 133 ? 13.702 -2.171 -1.914 1.00 95.69 133 GLN A CA 1
ATOM 1008 C C . GLN A 1 133 ? 14.891 -1.273 -2.250 1.00 95.69 133 GLN A C 1
ATOM 1010 O O . GLN A 1 133 ? 15.173 -0.327 -1.514 1.00 95.69 133 GLN A O 1
ATOM 1015 N N . LEU A 1 134 ? 15.574 -1.558 -3.357 1.00 94.31 134 LEU A N 1
ATOM 1016 C CA . LEU A 1 134 ? 16.687 -0.760 -3.853 1.00 94.31 134 LEU A CA 1
ATOM 1017 C C . LEU A 1 134 ? 16.251 0.673 -4.178 1.00 94.31 134 LEU A C 1
ATOM 1019 O O . LEU A 1 134 ? 16.876 1.627 -3.715 1.00 94.31 134 LEU A O 1
ATOM 1023 N N . PHE A 1 135 ? 15.125 0.814 -4.882 1.00 95.31 135 PHE A N 1
ATOM 1024 C CA . PHE A 1 135 ? 14.495 2.108 -5.143 1.00 95.31 135 PHE A CA 1
ATOM 1025 C C . PHE A 1 135 ? 14.175 2.853 -3.840 1.00 95.31 135 PHE A C 1
ATOM 1027 O O . PHE A 1 135 ? 14.615 3.983 -3.635 1.00 95.31 135 PHE A O 1
ATOM 1034 N N . ALA A 1 136 ? 13.447 2.204 -2.925 1.00 94.81 136 ALA A N 1
ATOM 1035 C CA . ALA A 1 136 ? 12.992 2.826 -1.684 1.00 94.81 136 ALA A CA 1
ATOM 1036 C C . ALA A 1 136 ? 14.162 3.317 -0.811 1.00 94.81 136 ALA A C 1
ATOM 1038 O O . ALA A 1 136 ? 14.110 4.423 -0.264 1.00 94.81 136 ALA A O 1
ATOM 1039 N N . LYS A 1 137 ? 15.250 2.537 -0.726 1.00 91.38 137 LYS A N 1
ATOM 1040 C CA . LYS A 1 137 ? 16.452 2.893 0.048 1.00 91.38 137 LYS A CA 1
ATOM 1041 C C . LYS A 1 137 ? 17.095 4.200 -0.416 1.00 91.38 137 LYS A C 1
ATOM 1043 O O . LYS A 1 137 ? 17.590 4.939 0.433 1.00 91.38 137 LYS A O 1
ATOM 1048 N N . GLN A 1 138 ? 17.061 4.518 -1.713 1.00 89.38 138 GLN A N 1
ATOM 1049 C CA . GLN A 1 138 ? 17.648 5.756 -2.241 1.00 89.38 138 GLN A CA 1
ATOM 1050 C C . GLN A 1 138 ? 17.001 7.010 -1.632 1.00 89.38 138 GLN A C 1
ATOM 1052 O O . GLN A 1 138 ? 17.671 8.021 -1.426 1.00 89.38 138 GLN A O 1
ATOM 1057 N N . SER A 1 139 ? 15.711 6.938 -1.305 1.00 87.62 139 SER A N 1
ATOM 1058 C CA . SER A 1 139 ? 14.965 8.021 -0.653 1.00 87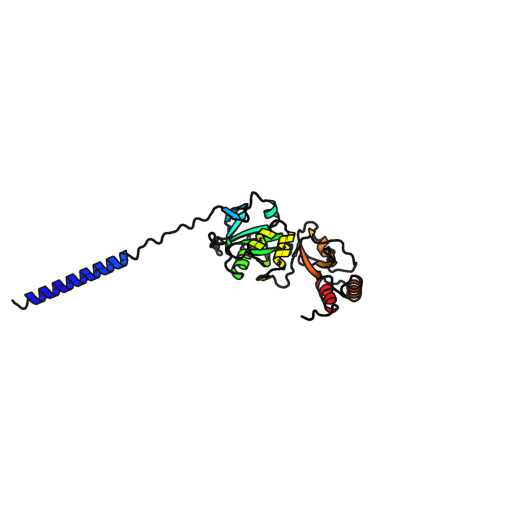.62 139 SER A CA 1
ATOM 1059 C C . SER A 1 139 ? 14.848 7.850 0.867 1.00 87.62 139 SER A C 1
ATOM 1061 O O . SER A 1 139 ? 14.113 8.592 1.512 1.00 87.62 139 SER A O 1
ATOM 1063 N N . GLY A 1 140 ? 15.552 6.881 1.465 1.00 91.94 140 GLY A N 1
ATOM 1064 C CA . GLY A 1 140 ? 15.429 6.568 2.894 1.00 91.94 140 GLY A CA 1
ATOM 1065 C C . GLY A 1 140 ? 14.069 5.969 3.278 1.00 91.94 140 GLY A C 1
ATOM 1066 O O . GLY A 1 140 ? 13.678 6.018 4.446 1.00 91.94 140 GLY A O 1
ATOM 1067 N N . HIS A 1 141 ? 13.335 5.428 2.306 1.00 95.69 141 HIS A N 1
ATOM 1068 C CA . HIS A 1 141 ? 12.057 4.758 2.512 1.00 95.69 141 HIS A CA 1
ATOM 1069 C C . HIS A 1 141 ? 12.251 3.256 2.755 1.00 95.69 141 HIS A C 1
ATOM 1071 O O . HIS A 1 141 ? 13.318 2.679 2.527 1.00 95.69 141 HIS A O 1
ATOM 1077 N N . ARG A 1 142 ? 11.177 2.605 3.197 1.00 96.00 142 ARG A N 1
ATOM 1078 C CA . ARG A 1 142 ? 11.049 1.148 3.297 1.00 96.00 142 ARG A CA 1
ATOM 1079 C C . ARG A 1 142 ? 9.780 0.693 2.587 1.00 96.00 142 ARG A C 1
ATOM 1081 O O . ARG A 1 142 ? 8.886 1.497 2.338 1.00 96.00 142 ARG A O 1
ATOM 1088 N N . LEU A 1 143 ? 9.697 -0.600 2.295 1.00 96.62 143 LEU A N 1
ATOM 1089 C CA . LEU A 1 143 ? 8.475 -1.214 1.783 1.00 96.62 143 LEU A CA 1
ATOM 1090 C C . LEU A 1 143 ? 7.642 -1.785 2.930 1.00 96.62 143 LEU A C 1
ATOM 1092 O O . LEU A 1 143 ? 8.204 -2.334 3.880 1.00 96.62 143 LEU A O 1
ATOM 1096 N N . ALA A 1 144 ? 6.321 -1.686 2.807 1.00 96.19 144 ALA A N 1
ATOM 1097 C CA . ALA A 1 144 ? 5.364 -2.357 3.684 1.00 96.19 144 ALA A CA 1
ATOM 1098 C C . ALA A 1 144 ? 4.739 -3.597 3.042 1.00 96.19 144 ALA A C 1
ATOM 1100 O O . ALA A 1 144 ? 4.599 -4.625 3.696 1.00 96.19 144 ALA A O 1
ATOM 1101 N N . SER A 1 145 ? 4.426 -3.526 1.753 1.00 96.56 145 SER A N 1
ATOM 1102 C CA . SER A 1 145 ? 3.927 -4.660 0.981 1.00 96.56 145 SER A CA 1
ATOM 1103 C C . SER A 1 145 ? 4.319 -4.529 -0.481 1.00 96.56 145 SER A C 1
ATOM 1105 O O . SER A 1 145 ? 4.758 -3.467 -0.932 1.00 96.56 145 SER A O 1
ATOM 1107 N N . THR A 1 146 ? 4.191 -5.620 -1.225 1.00 97.12 146 THR A N 1
ATOM 1108 C CA . THR A 1 146 ? 4.314 -5.669 -2.678 1.00 97.12 146 THR A CA 1
ATOM 1109 C C . THR A 1 146 ? 3.262 -6.622 -3.228 1.00 97.12 146 THR A C 1
ATOM 1111 O O . THR A 1 146 ? 3.111 -7.743 -2.740 1.00 97.12 146 THR A O 1
ATOM 1114 N N . HIS A 1 147 ? 2.539 -6.168 -4.246 1.00 96.81 147 HIS A N 1
ATOM 1115 C CA . HIS A 1 147 ? 1.463 -6.903 -4.906 1.00 96.81 147 HIS A CA 1
ATOM 1116 C C . HIS A 1 147 ? 1.776 -7.049 -6.390 1.00 96.81 147 HIS A C 1
ATOM 1118 O O . HIS A 1 147 ? 2.304 -6.118 -7.000 1.00 96.81 147 HIS A O 1
ATOM 1124 N N . GLU A 1 148 ? 1.441 -8.194 -6.969 1.00 96.56 148 GLU A N 1
ATOM 1125 C CA . GLU A 1 148 ? 1.532 -8.414 -8.413 1.00 96.56 148 GLU A CA 1
ATOM 1126 C C . GLU A 1 148 ? 0.183 -8.114 -9.068 1.00 96.56 148 GLU A C 1
ATOM 1128 O O . GLU A 1 148 ? -0.849 -8.628 -8.638 1.00 96.56 148 GLU A O 1
ATOM 1133 N N . ILE A 1 149 ? 0.188 -7.289 -10.116 1.00 95.19 149 ILE A N 1
ATOM 1134 C CA . ILE A 1 149 ? -1.000 -6.955 -10.905 1.00 95.19 149 ILE A CA 1
ATOM 1135 C C . ILE A 1 149 ? -0.701 -7.041 -12.407 1.00 95.19 149 ILE A C 1
ATOM 1137 O O . ILE A 1 149 ? 0.441 -6.930 -12.859 1.00 95.19 149 ILE A O 1
ATOM 1141 N N . SER A 1 150 ? -1.749 -7.195 -13.218 1.00 92.94 150 SER A N 1
ATOM 1142 C CA . SER A 1 150 ? -1.608 -7.100 -14.676 1.00 92.94 150 SER A CA 1
ATOM 1143 C C . SER A 1 150 ? -1.449 -5.648 -15.139 1.00 92.94 150 SER A C 1
ATOM 1145 O O . SER A 1 150 ? -1.989 -4.724 -14.526 1.00 92.94 150 SER A O 1
ATOM 1147 N N . LEU A 1 151 ? -0.782 -5.445 -16.280 1.00 91.50 151 LEU A N 1
ATOM 1148 C CA . LEU A 1 151 ? -0.663 -4.122 -16.901 1.00 91.50 151 LEU A CA 1
ATOM 1149 C C . LEU A 1 151 ? -2.039 -3.512 -17.230 1.00 91.50 151 LEU A C 1
ATOM 1151 O O . LEU A 1 151 ? -2.262 -2.332 -16.994 1.00 91.50 151 LEU A O 1
ATOM 1155 N N . ILE A 1 152 ? -2.999 -4.327 -17.678 1.00 91.62 152 ILE A N 1
ATOM 1156 C CA . ILE A 1 152 ? -4.374 -3.883 -17.974 1.00 91.62 152 ILE A CA 1
ATOM 1157 C C . ILE A 1 152 ? -5.084 -3.388 -16.700 1.00 91.62 152 ILE A C 1
ATOM 1159 O O . ILE A 1 152 ? -5.772 -2.361 -16.715 1.00 91.62 152 ILE A O 1
ATOM 1163 N N . ALA A 1 153 ? -4.912 -4.103 -15.582 1.00 92.50 153 ALA A N 1
ATOM 1164 C CA . ALA A 1 153 ? -5.476 -3.701 -14.294 1.00 92.50 153 ALA A CA 1
ATOM 1165 C C . ALA A 1 153 ? -4.863 -2.381 -13.802 1.00 92.50 153 ALA A C 1
ATOM 1167 O O . ALA A 1 153 ? -5.593 -1.510 -13.318 1.00 92.50 153 ALA A O 1
ATOM 1168 N N . LEU A 1 154 ? -3.551 -2.199 -13.997 1.00 92.88 154 LEU A N 1
ATOM 1169 C CA . LEU A 1 154 ? -2.873 -0.936 -13.717 1.00 92.88 154 LEU A CA 1
ATOM 1170 C C . LEU A 1 154 ? -3.455 0.207 -14.550 1.00 92.88 154 LEU A C 1
ATOM 1172 O O . LEU A 1 154 ? -3.850 1.221 -13.984 1.00 92.88 154 LEU A O 1
ATOM 1176 N N . GLU A 1 155 ? -3.530 0.056 -15.873 1.00 90.44 155 GLU A N 1
ATOM 1177 C CA . GLU A 1 155 ? -4.008 1.109 -16.781 1.00 90.44 155 GLU A CA 1
ATOM 1178 C C . GLU A 1 155 ? -5.418 1.590 -16.421 1.00 90.44 155 GLU A C 1
ATOM 1180 O O . GLU A 1 155 ? -5.704 2.788 -16.477 1.00 90.44 155 GLU A O 1
ATOM 1185 N N . THR A 1 156 ? -6.272 0.663 -15.978 1.00 89.94 156 THR A N 1
ATOM 1186 C CA . THR A 1 156 ? -7.641 0.954 -15.531 1.00 89.94 156 THR A CA 1
ATOM 1187 C C . THR A 1 156 ? -7.678 1.659 -14.169 1.00 89.94 156 THR A C 1
ATOM 1189 O O . THR A 1 156 ? -8.592 2.440 -13.904 1.00 89.94 156 THR A O 1
ATOM 1192 N N . SER A 1 157 ? -6.686 1.413 -13.309 1.00 90.81 157 SER A N 1
ATOM 1193 C CA . SER A 1 157 ? -6.680 1.858 -11.906 1.00 90.81 157 SER A CA 1
ATOM 1194 C C . SER A 1 157 ? -5.790 3.074 -11.634 1.00 90.81 157 SER A C 1
ATOM 1196 O O . SER A 1 157 ? -5.923 3.695 -10.582 1.00 90.81 157 SER A O 1
ATOM 1198 N N . LEU A 1 158 ? -4.900 3.438 -12.563 1.00 87.94 158 LEU A N 1
ATOM 1199 C CA . LEU A 1 158 ? -3.863 4.459 -12.369 1.00 87.94 158 LEU A CA 1
ATOM 1200 C C . LEU A 1 158 ? -4.424 5.874 -12.160 1.00 87.94 158 LEU A C 1
ATOM 1202 O O . LEU A 1 158 ? -3.811 6.688 -11.478 1.00 87.94 158 LEU A O 1
ATOM 1206 N N . GLN A 1 159 ? -5.594 6.167 -12.732 1.00 81.69 159 GLN A N 1
ATOM 1207 C CA . GLN A 1 159 ? -6.161 7.521 -12.778 1.00 81.69 159 GLN A CA 1
ATOM 1208 C C . GLN A 1 159 ? -6.525 8.087 -11.401 1.00 81.69 159 GLN A C 1
ATOM 1210 O O . GLN A 1 159 ? -6.626 9.303 -11.237 1.00 81.69 159 GLN A O 1
ATOM 1215 N N . ARG A 1 160 ? -6.771 7.225 -10.408 1.00 80.75 160 ARG A N 1
ATOM 1216 C CA . ARG A 1 160 ? -7.119 7.659 -9.056 1.00 80.75 160 ARG A CA 1
ATOM 1217 C C . ARG A 1 160 ? -6.482 6.755 -8.008 1.00 80.75 160 ARG A C 1
ATOM 1219 O O . ARG A 1 160 ? -6.508 5.534 -8.132 1.00 80.75 160 ARG A O 1
ATOM 1226 N N . ALA A 1 161 ? -5.986 7.361 -6.931 1.00 79.69 161 ALA A N 1
ATOM 1227 C CA . ALA A 1 161 ? -5.414 6.628 -5.806 1.00 79.69 161 ALA A CA 1
ATOM 1228 C C . ALA A 1 161 ? -6.348 5.522 -5.293 1.00 79.69 161 ALA A C 1
ATOM 1230 O O . ALA A 1 161 ? -5.933 4.373 -5.184 1.00 79.69 161 ALA A O 1
ATOM 1231 N N . ASP A 1 162 ? -7.622 5.833 -5.037 1.00 84.06 162 ASP A N 1
ATOM 1232 C CA . ASP A 1 162 ? -8.593 4.883 -4.480 1.00 84.06 162 ASP A CA 1
ATOM 1233 C C . ASP A 1 162 ? -8.757 3.612 -5.321 1.00 84.06 162 ASP A C 1
ATOM 1235 O O . ASP A 1 162 ? -8.840 2.517 -4.760 1.00 84.06 162 ASP A O 1
ATOM 1239 N N . THR A 1 163 ? -8.739 3.733 -6.650 1.00 87.62 163 THR A N 1
ATOM 1240 C CA . THR A 1 163 ? -8.822 2.570 -7.539 1.00 87.62 163 THR A CA 1
ATOM 1241 C C . THR A 1 163 ? -7.560 1.721 -7.503 1.00 87.62 163 THR A C 1
ATOM 1243 O O . THR A 1 163 ? -7.679 0.497 -7.491 1.00 87.62 163 THR A O 1
ATOM 1246 N N . LEU A 1 164 ? -6.367 2.324 -7.415 1.00 89.44 164 LEU A N 1
ATOM 1247 C CA . LEU A 1 164 ? -5.129 1.549 -7.299 1.00 89.44 164 LEU A CA 1
ATOM 1248 C C . LEU A 1 164 ? -5.029 0.838 -5.946 1.00 89.44 164 LEU A C 1
ATOM 1250 O O . LEU A 1 164 ? -4.712 -0.345 -5.919 1.00 89.44 164 LEU A O 1
ATOM 1254 N N . PHE A 1 165 ? -5.359 1.520 -4.842 1.00 91.50 165 PHE A N 1
ATOM 1255 C CA . PHE A 1 165 ? -5.409 0.899 -3.512 1.00 91.50 165 PHE A CA 1
ATOM 1256 C C . PHE A 1 165 ? -6.289 -0.356 -3.538 1.00 91.50 165 PHE A C 1
ATOM 1258 O O . PHE A 1 165 ? -5.842 -1.430 -3.147 1.00 91.50 165 PHE A O 1
ATOM 1265 N N . LYS A 1 166 ? -7.516 -0.239 -4.060 1.00 87.50 166 LYS A N 1
ATOM 1266 C CA . LYS A 1 166 ? -8.427 -1.381 -4.188 1.00 87.50 166 LYS A CA 1
ATOM 1267 C C . LYS A 1 166 ? -7.846 -2.480 -5.083 1.00 87.50 166 LYS A C 1
ATOM 1269 O O . LYS A 1 166 ? -7.850 -3.641 -4.689 1.00 87.50 166 LYS A O 1
ATOM 1274 N N . CYS A 1 167 ? -7.316 -2.102 -6.247 1.00 88.38 167 CYS A N 1
ATOM 1275 C CA . CYS A 1 167 ? -6.705 -3.040 -7.181 1.00 88.38 167 CYS A CA 1
ATOM 1276 C C . CYS A 1 167 ? -5.577 -3.840 -6.522 1.00 88.38 167 CYS A C 1
ATOM 1278 O O . CYS A 1 167 ? -5.492 -5.030 -6.767 1.00 88.38 167 CYS A O 1
ATOM 1280 N N . CYS A 1 168 ? -4.728 -3.244 -5.684 1.00 86.12 168 CYS A N 1
ATOM 1281 C CA . CYS A 1 168 ? -3.631 -3.970 -5.038 1.00 86.12 168 CYS A CA 1
ATOM 1282 C C . CYS A 1 168 ? -4.122 -5.046 -4.057 1.00 86.12 168 CYS A C 1
ATOM 1284 O O . CYS A 1 168 ? -3.634 -6.172 -4.095 1.00 86.12 168 CYS A O 1
ATOM 1286 N N . TYR A 1 169 ? -5.095 -4.724 -3.197 1.00 79.25 169 TYR A N 1
ATOM 1287 C CA . TYR A 1 169 ? -5.540 -5.645 -2.136 1.00 79.25 169 TYR A CA 1
ATOM 1288 C C . TYR A 1 169 ? -6.502 -6.737 -2.607 1.00 79.25 169 TYR A C 1
ATOM 1290 O O . TYR A 1 169 ? -6.753 -7.683 -1.868 1.00 79.25 169 TYR A O 1
ATOM 1298 N N . GLU A 1 170 ? -7.025 -6.634 -3.828 1.00 86.06 170 GLU A N 1
ATOM 1299 C CA . GLU A 1 170 ? -7.772 -7.720 -4.475 1.00 86.06 170 GLU A CA 1
ATOM 1300 C C . GLU A 1 170 ? -6.851 -8.723 -5.195 1.00 86.06 170 GLU A C 1
ATOM 1302 O O . GLU A 1 170 ? -7.329 -9.727 -5.721 1.00 86.06 170 GLU A O 1
ATOM 1307 N N . GLN A 1 171 ? -5.542 -8.455 -5.247 1.00 86.50 171 GLN A N 1
ATOM 1308 C CA . GLN A 1 171 ? -4.567 -9.223 -6.025 1.00 86.50 171 GLN A CA 1
ATOM 1309 C C . GLN A 1 171 ? -3.581 -9.961 -5.115 1.00 86.50 171 GLN A C 1
ATOM 1311 O O . GLN A 1 171 ? -3.582 -9.805 -3.893 1.00 86.50 171 GLN A O 1
ATOM 1316 N N . ALA A 1 172 ? -2.734 -10.798 -5.717 1.00 84.75 172 ALA A N 1
ATOM 1317 C CA . ALA A 1 172 ? -1.772 -11.601 -4.977 1.00 84.75 172 ALA A CA 1
ATOM 1318 C C . ALA A 1 172 ? -0.711 -10.717 -4.298 1.00 84.75 172 ALA A C 1
ATOM 1320 O O . ALA A 1 172 ? 0.061 -10.016 -4.960 1.00 84.75 172 ALA A O 1
ATOM 1321 N N . THR A 1 173 ? -0.646 -10.784 -2.967 1.00 93.81 173 THR A N 1
ATOM 1322 C CA . THR A 1 173 ? 0.497 -10.280 -2.201 1.00 93.81 173 THR A CA 1
ATOM 1323 C C . THR A 1 173 ? 1.693 -11.179 -2.475 1.00 93.81 173 THR A C 1
ATOM 1325 O O . THR A 1 173 ? 1.643 -12.382 -2.220 1.00 93.81 173 THR A O 1
ATOM 1328 N N . VAL A 1 174 ? 2.775 -10.599 -2.989 1.00 95.25 174 VAL A N 1
ATOM 1329 C CA . VAL A 1 174 ? 4.021 -11.339 -3.228 1.00 95.25 174 VAL A CA 1
ATOM 1330 C C . VAL A 1 174 ? 4.991 -11.232 -2.064 1.00 95.25 174 VAL A C 1
ATOM 1332 O O . VAL A 1 174 ? 5.827 -12.111 -1.866 1.00 95.25 174 VAL A O 1
ATOM 1335 N N . TRP A 1 175 ? 4.889 -10.146 -1.303 1.00 96.50 175 TRP A N 1
ATOM 1336 C CA . TRP A 1 175 ? 5.695 -9.909 -0.121 1.00 96.50 175 TRP A CA 1
ATOM 1337 C C . TRP A 1 175 ? 5.020 -8.880 0.777 1.00 96.50 175 TRP A C 1
ATOM 1339 O O . TRP A 1 175 ? 4.420 -7.916 0.300 1.00 96.50 175 TRP A O 1
ATOM 1349 N N . GLU A 1 176 ? 5.169 -9.054 2.079 1.00 95.25 176 GLU A N 1
ATOM 1350 C CA . GLU A 1 176 ? 4.749 -8.100 3.094 1.00 95.25 176 GLU A CA 1
ATOM 1351 C C . GLU A 1 176 ? 5.736 -8.127 4.254 1.00 95.25 176 GLU A C 1
ATOM 1353 O O . GLU A 1 176 ? 6.444 -9.113 4.468 1.00 95.25 176 GLU A O 1
ATOM 1358 N N . MET A 1 177 ? 5.818 -7.018 4.982 1.00 92.88 177 MET A N 1
ATOM 1359 C CA . MET A 1 177 ? 6.567 -7.002 6.231 1.00 92.88 177 MET A CA 1
ATOM 1360 C C . MET A 1 177 ? 5.861 -7.839 7.300 1.00 92.88 177 MET A C 1
ATOM 1362 O O . MET A 1 177 ? 4.632 -7.916 7.322 1.00 92.88 177 MET A O 1
ATOM 1366 N N . ASP A 1 178 ? 6.634 -8.405 8.227 1.00 87.81 178 ASP A N 1
ATOM 1367 C CA . ASP A 1 178 ? 6.076 -9.114 9.377 1.00 87.81 178 ASP A CA 1
ATOM 1368 C C . ASP A 1 178 ? 5.119 -8.202 10.153 1.00 87.81 178 ASP A C 1
ATOM 1370 O O . ASP A 1 178 ? 5.461 -7.065 10.490 1.00 87.81 178 ASP A O 1
ATOM 1374 N N . HIS A 1 179 ? 3.917 -8.711 10.432 1.00 83.50 179 HIS A N 1
ATOM 1375 C CA . HIS A 1 179 ? 2.831 -7.955 11.068 1.00 83.50 179 HIS A CA 1
ATOM 1376 C C . HIS A 1 179 ? 2.411 -6.691 10.294 1.00 83.50 179 HIS A C 1
ATOM 1378 O O . HIS A 1 179 ? 1.897 -5.739 10.882 1.00 83.50 179 HIS A O 1
ATOM 1384 N N . GLY A 1 180 ? 2.629 -6.675 8.977 1.00 85.81 180 GLY A N 1
ATOM 1385 C CA . GLY A 1 180 ? 2.184 -5.608 8.095 1.00 85.81 180 GLY A CA 1
ATOM 1386 C C . GLY A 1 180 ? 0.662 -5.496 8.046 1.00 85.81 180 GLY A C 1
ATOM 1387 O O . GLY A 1 180 ? -0.070 -6.480 8.151 1.00 85.81 180 GLY A O 1
ATOM 1388 N N . HIS A 1 181 ? 0.184 -4.270 7.861 1.00 91.56 181 HIS A N 1
ATOM 1389 C CA . HIS A 1 181 ? -1.221 -3.995 7.606 1.00 91.56 181 HIS A CA 1
ATOM 1390 C C . HIS A 1 181 ? -1.377 -3.376 6.219 1.00 91.56 181 HIS A C 1
ATOM 1392 O O . HIS A 1 181 ? -0.532 -2.569 5.813 1.00 91.56 181 HIS A O 1
ATOM 1398 N N . PRO A 1 182 ? -2.465 -3.700 5.502 1.00 93.00 182 PRO A N 1
ATOM 1399 C CA . PRO A 1 182 ? -2.806 -2.977 4.293 1.00 93.0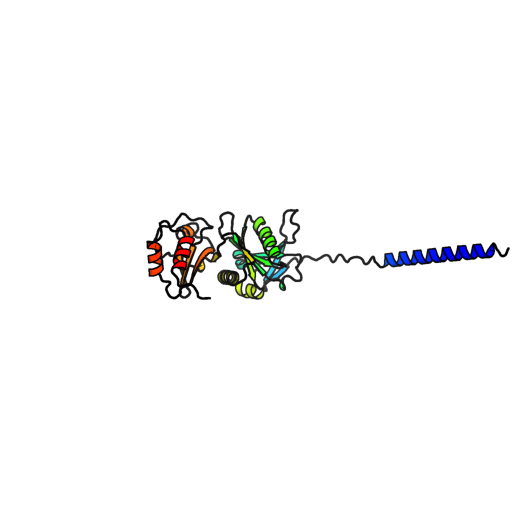0 182 PRO A CA 1
ATOM 1400 C C . PRO A 1 182 ? -3.065 -1.504 4.631 1.00 93.00 182 PRO A C 1
ATOM 1402 O O . PRO A 1 182 ? -3.423 -1.153 5.756 1.00 93.00 182 PRO A O 1
ATOM 1405 N N . PHE A 1 183 ? -2.904 -0.636 3.638 1.00 95.12 183 PHE A N 1
ATOM 1406 C CA . PHE A 1 183 ? -3.161 0.796 3.734 1.00 95.12 183 PHE A CA 1
ATOM 1407 C C . PHE A 1 183 ? -4.472 1.176 3.051 1.00 95.12 183 PHE A C 1
ATOM 1409 O O . PHE A 1 183 ? -4.790 0.675 1.977 1.00 95.12 183 PHE A O 1
ATOM 1416 N N . ILE A 1 184 ? -5.218 2.102 3.648 1.00 94.25 1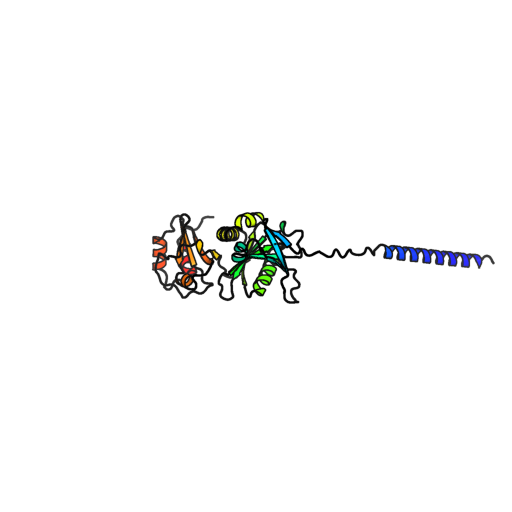84 ILE A N 1
ATOM 1417 C CA . ILE A 1 184 ? -6.450 2.662 3.084 1.00 94.25 184 ILE A CA 1
ATOM 1418 C C . ILE A 1 184 ? -6.287 4.168 2.887 1.00 94.25 184 ILE A C 1
ATOM 1420 O O . ILE A 1 184 ? -5.782 4.836 3.795 1.00 94.25 184 ILE A O 1
ATOM 1424 N N . PRO A 1 185 ? -6.708 4.741 1.746 1.00 94.00 185 PRO A N 1
ATOM 1425 C CA . PRO A 1 185 ? -6.568 6.170 1.526 1.00 94.00 185 PRO A CA 1
ATOM 1426 C C . PRO A 1 185 ? -7.473 6.960 2.480 1.00 94.00 185 PRO A C 1
ATOM 1428 O O . PRO A 1 185 ? -8.628 6.596 2.713 1.00 94.00 185 PRO A O 1
ATOM 1431 N N . SER A 1 186 ? -6.970 8.077 3.005 1.00 93.38 186 SER A N 1
ATOM 1432 C CA . SER A 1 186 ? -7.661 8.890 4.018 1.00 93.38 186 SER A CA 1
ATOM 1433 C C . SER A 1 186 ? -9.016 9.420 3.536 1.00 93.38 186 SER A C 1
ATOM 1435 O O . SER A 1 186 ? -9.972 9.502 4.301 1.00 93.38 186 SER A O 1
ATOM 1437 N N . GLN A 1 187 ? -9.139 9.690 2.238 1.00 91.56 187 GLN A N 1
ATOM 1438 C CA . GLN A 1 187 ? -10.383 10.115 1.591 1.00 91.56 187 GLN A CA 1
ATOM 1439 C C . GLN A 1 187 ? -11.468 9.025 1.496 1.00 91.56 187 GLN A C 1
ATOM 1441 O O . GLN A 1 187 ? -12.622 9.350 1.222 1.00 91.56 187 GLN A O 1
ATOM 1446 N N . ALA A 1 188 ? -11.132 7.746 1.709 1.00 91.56 188 ALA A N 1
ATOM 1447 C CA . ALA A 1 188 ? -12.108 6.651 1.693 1.00 91.56 188 ALA A CA 1
ATOM 1448 C C . ALA A 1 188 ? -12.804 6.440 3.049 1.00 91.56 188 ALA A C 1
ATOM 1450 O O . ALA A 1 188 ? -13.832 5.760 3.113 1.00 91.56 188 ALA A O 1
ATOM 1451 N N . ILE A 1 189 ? -12.274 7.020 4.132 1.00 92.94 189 ILE A N 1
ATOM 1452 C CA . ILE A 1 189 ? -12.773 6.799 5.492 1.00 92.94 189 ILE A CA 1
ATOM 1453 C C . ILE A 1 189 ? -13.526 8.010 6.041 1.00 92.94 189 ILE A C 1
ATOM 1455 O O . ILE A 1 189 ? -13.155 9.1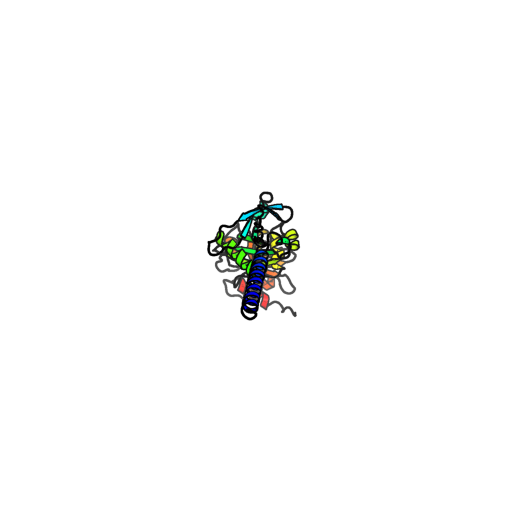65 5.851 1.00 92.94 189 ILE A O 1
ATOM 1459 N N . HIS A 1 190 ? -14.581 7.737 6.805 1.00 90.75 190 HIS A N 1
ATOM 1460 C CA . HIS A 1 190 ? -15.226 8.740 7.645 1.00 90.75 190 HIS A CA 1
ATOM 1461 C C . HIS A 1 190 ? -14.489 8.780 8.982 1.00 90.75 190 HIS A C 1
ATOM 1463 O O . HIS A 1 190 ? -14.668 7.894 9.819 1.00 90.75 190 HIS A O 1
ATOM 1469 N N . THR A 1 191 ? -13.668 9.812 9.171 1.00 82.25 191 THR A N 1
ATOM 1470 C CA . THR A 1 191 ? -12.748 9.950 10.313 1.00 82.25 191 THR A CA 1
ATOM 1471 C C . THR A 1 191 ? -13.436 10.225 11.652 1.00 82.25 191 THR A C 1
ATOM 1473 O O . THR A 1 191 ? -12.799 10.137 12.697 1.00 82.25 191 THR A O 1
ATOM 1476 N N . GLN A 1 192 ? -14.738 10.530 11.655 1.00 82.25 192 GLN A N 1
ATOM 1477 C CA . GLN A 1 192 ? -15.494 10.718 12.889 1.00 82.25 192 GLN A CA 1
ATOM 1478 C C . GLN A 1 192 ? -15.771 9.369 13.566 1.00 82.25 192 GLN A C 1
ATOM 1480 O O . GLN A 1 192 ? -16.553 8.556 13.067 1.00 82.25 192 GLN A O 1
ATOM 1485 N N . LYS A 1 193 ? -15.155 9.160 14.733 1.00 82.50 193 LYS A N 1
ATOM 1486 C CA . LYS A 1 193 ? -15.386 7.994 15.589 1.00 82.50 193 LYS A CA 1
ATOM 1487 C C . LYS A 1 193 ? -16.727 8.117 16.320 1.00 82.50 193 LYS A C 1
ATOM 1489 O O . LYS A 1 193 ? -17.027 9.146 16.926 1.00 82.50 193 LYS A O 1
ATOM 1494 N N . PHE A 1 194 ? -17.536 7.057 16.267 1.00 77.38 194 PHE A N 1
ATOM 1495 C CA . PHE A 1 194 ? -18.893 7.049 16.834 1.00 77.38 194 PHE A CA 1
ATOM 1496 C C . PHE A 1 194 ? -18.974 6.486 18.259 1.00 77.38 194 PHE A C 1
ATOM 1498 O O . PHE A 1 194 ? -19.808 6.941 19.038 1.00 77.38 194 PHE A O 1
ATOM 1505 N N . ILE A 1 195 ? -18.138 5.501 18.605 1.00 87.62 195 ILE A N 1
ATOM 1506 C CA . ILE A 1 195 ? -18.126 4.882 19.937 1.00 87.62 195 ILE A CA 1
ATOM 1507 C C . ILE A 1 195 ? -16.910 5.398 20.698 1.00 87.62 195 ILE A C 1
ATOM 1509 O O . ILE A 1 195 ? -15.786 5.234 20.245 1.00 87.62 195 ILE A O 1
ATOM 1513 N N . GLN A 1 196 ? -17.130 5.999 21.860 1.00 91.62 196 GLN A N 1
ATOM 1514 C CA . GLN A 1 196 ? -16.062 6.544 22.694 1.00 91.62 196 GLN A CA 1
ATOM 1515 C C . GLN A 1 196 ? -15.624 5.518 23.747 1.00 91.62 196 GLN A C 1
ATOM 1517 O O . GLN A 1 196 ? -16.463 4.952 24.445 1.00 91.62 196 GLN A O 1
ATOM 1522 N N . PHE A 1 197 ? -14.317 5.265 23.834 1.00 96.19 197 PHE A N 1
ATOM 1523 C CA . PHE A 1 197 ? -13.661 4.376 24.805 1.00 96.19 197 PHE A CA 1
ATOM 1524 C C . PHE A 1 197 ? -12.150 4.670 24.829 1.00 96.19 197 PHE A C 1
ATOM 1526 O O . PHE A 1 197 ? -11.658 5.399 23.965 1.00 96.19 197 PHE A O 1
ATOM 1533 N N . SER A 1 198 ? -11.422 4.127 25.810 1.00 96.88 198 SER A N 1
ATOM 1534 C CA . SER A 1 198 ? -9.997 4.420 26.000 1.00 96.88 198 SER A CA 1
ATOM 1535 C C . SER A 1 198 ? -9.122 3.647 25.009 1.00 96.88 198 SER A C 1
ATOM 1537 O O . SER A 1 198 ? -9.215 2.425 24.901 1.00 96.88 198 SER A O 1
ATOM 1539 N N . GLU A 1 199 ? -8.237 4.364 24.318 1.00 97.31 199 GLU A N 1
ATOM 1540 C CA . GLU A 1 199 ? -7.251 3.808 23.386 1.00 97.31 199 GLU A CA 1
ATOM 1541 C C . GLU A 1 199 ? -5.825 4.012 23.929 1.00 97.31 199 GLU A C 1
ATOM 1543 O O . GLU A 1 199 ? -5.557 5.035 24.577 1.00 97.31 199 GLU A O 1
ATOM 1548 N N . PRO A 1 200 ? -4.891 3.081 23.671 1.00 97.50 200 PRO A N 1
ATOM 1549 C CA . PRO A 1 200 ? -3.476 3.275 23.977 1.00 97.50 200 PRO A CA 1
ATOM 1550 C C . PRO A 1 200 ? -2.893 4.409 23.122 1.00 97.50 200 PRO A C 1
ATOM 1552 O O . PRO A 1 200 ? -3.499 4.827 22.137 1.00 97.50 200 PRO A O 1
ATOM 1555 N N . GLU A 1 201 ? -1.721 4.928 23.498 1.00 97.44 201 GLU A N 1
ATOM 1556 C CA . GLU A 1 201 ? -0.970 5.819 22.603 1.00 97.44 201 GLU A CA 1
ATOM 1557 C C . GLU A 1 201 ? -0.694 5.123 21.266 1.00 97.44 201 GLU A C 1
ATOM 1559 O O . GLU A 1 201 ? -0.484 3.910 21.223 1.00 97.44 201 GLU A O 1
ATOM 1564 N N . ALA A 1 202 ? -0.727 5.898 20.185 1.00 97.38 202 ALA A N 1
ATOM 1565 C CA . ALA A 1 202 ? -0.559 5.400 18.829 1.00 97.38 202 ALA A CA 1
ATOM 1566 C C . ALA A 1 202 ? 0.700 5.990 18.191 1.00 97.38 202 ALA A C 1
ATOM 1568 O O . ALA A 1 202 ? 1.093 7.120 18.482 1.00 97.38 202 ALA A O 1
ATOM 1569 N N . ASP A 1 203 ? 1.279 5.239 17.264 1.00 96.88 203 ASP A N 1
ATOM 1570 C CA . ASP A 1 203 ? 2.322 5.687 16.343 1.00 96.88 203 ASP A CA 1
ATOM 1571 C C . ASP A 1 203 ? 1.869 5.496 14.886 1.00 96.88 203 ASP A C 1
ATOM 1573 O O . ASP A 1 203 ? 0.752 5.049 14.632 1.00 96.88 203 ASP A O 1
ATOM 1577 N N . PHE A 1 204 ? 2.713 5.827 13.904 1.00 96.44 204 PHE A N 1
ATOM 1578 C CA . PHE A 1 204 ? 2.320 5.735 12.495 1.00 96.44 204 PHE A CA 1
ATOM 1579 C C . PHE A 1 204 ? 2.091 4.301 11.992 1.00 96.44 204 PHE A C 1
ATOM 1581 O O . PHE A 1 204 ? 1.376 4.129 11.002 1.00 96.44 204 PHE A O 1
ATOM 1588 N N . SER A 1 205 ? 2.630 3.296 12.686 1.00 94.00 205 SER A N 1
ATOM 1589 C CA . SER A 1 205 ? 2.447 1.875 12.370 1.00 94.00 205 SER A CA 1
ATOM 1590 C C . SER A 1 205 ? 1.160 1.288 12.956 1.00 94.00 205 SER A C 1
ATOM 1592 O O . SER A 1 205 ? 0.652 0.285 12.460 1.00 94.00 205 SER A O 1
ATOM 1594 N N . THR A 1 206 ? 0.597 1.938 13.977 1.00 96.38 206 THR A N 1
ATOM 1595 C CA . THR A 1 206 ? -0.625 1.486 14.646 1.00 96.38 206 THR A CA 1
ATOM 1596 C C . THR A 1 206 ? -1.810 1.519 13.667 1.00 96.38 206 THR A C 1
ATOM 1598 O O . THR A 1 206 ? -2.106 2.592 13.128 1.00 96.38 206 THR A O 1
ATOM 1601 N N . PRO A 1 207 ? -2.515 0.394 13.429 1.00 97.00 207 PRO A N 1
ATOM 1602 C CA . PRO A 1 207 ? -3.638 0.364 12.501 1.00 97.00 207 PRO A CA 1
ATOM 1603 C C . PRO A 1 207 ? -4.884 1.042 13.077 1.00 97.00 207 PRO A C 1
ATOM 1605 O O . PRO A 1 207 ? -5.149 0.982 14.280 1.00 97.00 207 PRO A O 1
ATOM 1608 N N . ILE A 1 208 ? -5.698 1.626 12.199 1.00 97.31 208 ILE A N 1
ATOM 1609 C CA . ILE A 1 208 ? -7.072 2.031 12.528 1.00 97.31 208 ILE A CA 1
ATOM 1610 C C . ILE A 1 208 ? -8.038 0.858 12.317 1.00 97.31 208 ILE A C 1
ATOM 1612 O O . ILE A 1 208 ? -7.872 0.072 11.384 1.00 97.31 208 ILE A O 1
ATOM 1616 N N . LEU A 1 209 ? -9.076 0.748 13.152 1.00 97.50 209 LEU A N 1
ATOM 1617 C CA . LEU A 1 209 ? -10.128 -0.260 12.973 1.00 97.50 209 LEU A CA 1
ATOM 1618 C C . LEU A 1 209 ? -11.350 0.354 12.302 1.00 97.50 209 LEU A C 1
ATOM 1620 O O . LEU A 1 209 ? -11.913 1.344 12.784 1.00 97.50 209 LEU A O 1
ATOM 1624 N N . LEU A 1 210 ? -11.796 -0.286 11.227 1.00 96.06 210 LEU A N 1
ATOM 1625 C CA . LEU A 1 210 ? -12.841 0.210 10.347 1.00 96.06 210 LEU A CA 1
ATOM 1626 C C . LEU A 1 210 ? -14.026 -0.753 10.259 1.00 96.06 210 LEU A C 1
ATOM 1628 O O . LEU A 1 210 ? -13.870 -1.970 10.326 1.00 96.06 210 LEU A O 1
ATOM 1632 N N . LEU A 1 211 ? -15.216 -0.190 10.047 1.00 94.50 211 LEU A N 1
ATOM 1633 C CA . LEU A 1 211 ? -16.422 -0.912 9.648 1.00 94.50 211 LEU A CA 1
ATOM 1634 C C . LEU A 1 211 ? -16.872 -0.435 8.272 1.00 94.50 211 LEU A C 1
ATOM 1636 O O . LEU A 1 211 ? -17.204 0.743 8.109 1.00 94.50 211 LEU A O 1
ATOM 1640 N N . GLU A 1 212 ? -16.952 -1.349 7.313 1.00 93.25 212 GLU A N 1
ATOM 1641 C CA . GLU A 1 212 ? -17.592 -1.098 6.026 1.00 93.25 212 GLU A CA 1
ATOM 1642 C C . GLU A 1 212 ? -19.082 -1.462 6.084 1.00 93.25 212 GLU A C 1
ATOM 1644 O O . GLU A 1 212 ? -19.457 -2.619 6.274 1.00 93.25 212 GLU A O 1
ATOM 1649 N N . GLU A 1 213 ? -19.954 -0.471 5.897 1.00 88.62 213 GLU A N 1
ATOM 1650 C CA . GLU A 1 213 ? -21.408 -0.626 5.884 1.00 88.62 213 GLU A CA 1
ATOM 1651 C C . GLU A 1 213 ? -22.025 0.158 4.722 1.00 88.62 213 GLU A C 1
ATOM 1653 O O . GLU A 1 213 ? -21.947 1.386 4.680 1.00 88.62 213 GLU A O 1
ATOM 1658 N N . ARG A 1 214 ? -22.703 -0.549 3.803 1.00 80.88 214 ARG A N 1
ATOM 1659 C CA . ARG A 1 214 ? -23.482 0.049 2.697 1.00 80.88 214 ARG A CA 1
ATOM 1660 C C . ARG A 1 214 ? -22.696 1.149 1.958 1.00 80.88 214 ARG A C 1
ATOM 1662 O O . ARG A 1 214 ? -23.212 2.247 1.766 1.00 80.88 214 ARG A O 1
ATOM 1669 N N . GLN A 1 215 ? -21.452 0.834 1.578 1.00 82.12 215 GLN A N 1
ATOM 1670 C CA . GLN A 1 215 ? -20.492 1.712 0.881 1.00 82.12 215 GLN A CA 1
ATOM 1671 C C . GLN A 1 215 ? -19.881 2.848 1.721 1.00 82.12 215 GLN A C 1
ATOM 1673 O O . GLN A 1 215 ? -19.218 3.729 1.178 1.00 82.12 215 GLN A O 1
ATOM 1678 N N . LYS A 1 216 ? -20.084 2.862 3.042 1.00 91.12 216 LYS A N 1
ATOM 1679 C CA . LYS A 1 216 ? -19.401 3.794 3.948 1.00 91.12 216 LYS A CA 1
ATOM 1680 C C . LYS A 1 216 ? -18.414 3.042 4.817 1.00 91.12 216 LYS A C 1
ATOM 1682 O O . LYS A 1 216 ? -18.794 2.084 5.480 1.00 91.12 216 LYS A O 1
ATOM 1687 N N . ILE A 1 217 ? -17.188 3.546 4.882 1.00 93.75 217 ILE A N 1
ATOM 1688 C CA . ILE A 1 217 ? -16.156 3.040 5.784 1.00 93.75 217 ILE A CA 1
ATOM 1689 C C . ILE A 1 217 ? -16.067 3.993 6.973 1.00 93.75 217 ILE A C 1
ATOM 1691 O O . ILE A 1 217 ? -15.858 5.196 6.794 1.00 93.75 217 ILE A O 1
ATOM 1695 N N . ARG A 1 218 ? -16.311 3.481 8.181 1.00 93.88 218 ARG A N 1
ATOM 1696 C CA . ARG A 1 218 ? -16.397 4.265 9.423 1.00 93.88 218 ARG A CA 1
ATOM 1697 C C . ARG A 1 218 ? -15.360 3.806 10.432 1.00 93.88 218 ARG A C 1
ATOM 1699 O O . ARG A 1 218 ? -15.148 2.608 10.586 1.00 93.88 218 ARG A O 1
ATOM 1706 N N . VAL A 1 219 ? -14.789 4.756 11.163 1.00 95.31 219 VAL A N 1
ATOM 1707 C CA . VAL A 1 219 ? -13.819 4.480 12.227 1.00 95.31 219 VAL A CA 1
ATOM 1708 C C . VAL A 1 219 ? -14.519 3.938 13.476 1.00 95.31 219 VAL A C 1
ATOM 1710 O O . VAL A 1 219 ? -15.448 4.558 14.005 1.00 95.31 219 VAL A O 1
ATOM 1713 N N . ILE A 1 220 ? -14.052 2.781 13.950 1.00 95.81 220 ILE A N 1
ATOM 1714 C CA . ILE A 1 220 ? -14.403 2.199 15.253 1.00 95.81 220 ILE A CA 1
ATOM 1715 C C . ILE A 1 220 ? -13.319 2.523 16.288 1.00 95.81 220 ILE A C 1
ATOM 1717 O O . ILE A 1 220 ? -13.658 2.866 17.417 1.00 95.81 220 ILE A O 1
ATOM 1721 N N . HIS A 1 221 ? -12.042 2.414 15.907 1.00 97.00 221 HIS A N 1
ATOM 1722 C CA . HIS A 1 221 ? -10.852 2.615 16.750 1.00 97.00 221 HIS A CA 1
ATOM 1723 C C . HIS A 1 221 ? -9.780 3.367 15.958 1.00 97.00 221 HIS A C 1
ATOM 1725 O O . HIS A 1 221 ? -9.674 3.179 14.743 1.00 97.00 221 HIS A O 1
ATOM 1731 N N . GLY A 1 222 ? -8.981 4.180 16.638 1.00 96.00 222 GLY A N 1
ATOM 1732 C CA . GLY A 1 222 ? -7.789 4.814 16.085 1.00 96.00 222 GLY A CA 1
ATOM 1733 C C . GLY A 1 222 ? -7.877 6.332 16.108 1.00 96.00 222 GLY A C 1
ATOM 1734 O O . GLY A 1 222 ? -7.270 6.994 15.271 1.00 96.00 222 GLY A O 1
ATOM 1735 N N . GLU A 1 223 ? -8.633 6.909 17.041 1.00 95.38 223 GLU A N 1
ATOM 1736 C CA . GLU A 1 223 ? -8.731 8.365 17.185 1.00 95.38 223 GLU A CA 1
ATOM 1737 C C . GLU A 1 223 ? -7.358 8.978 17.474 1.00 95.38 223 GLU A C 1
ATOM 1739 O O . GLU A 1 223 ? -6.971 9.954 16.827 1.00 95.38 223 GLU A O 1
ATOM 1744 N N . LYS A 1 224 ? -6.577 8.354 18.367 1.00 96.06 224 LYS A N 1
ATOM 1745 C CA . LYS A 1 224 ? -5.203 8.795 18.651 1.00 96.06 224 LYS A CA 1
ATOM 1746 C C . LYS A 1 224 ? -4.297 8.663 17.429 1.00 96.06 224 LYS A C 1
ATOM 1748 O O . LYS A 1 224 ? -3.499 9.557 17.163 1.00 96.06 224 LYS A O 1
ATOM 1753 N N . ARG A 1 225 ? -4.473 7.597 16.640 1.00 96.06 225 ARG A N 1
ATOM 1754 C CA . ARG A 1 225 ? -3.727 7.370 15.394 1.00 96.06 225 ARG A CA 1
ATOM 1755 C C . ARG A 1 225 ? -4.019 8.442 14.345 1.00 96.06 225 ARG A C 1
ATOM 1757 O O . ARG A 1 225 ? -3.089 8.956 13.727 1.00 96.06 225 ARG A O 1
ATOM 1764 N N . LEU A 1 226 ? -5.292 8.779 14.149 1.00 95.50 226 LEU A N 1
ATOM 1765 C CA . LEU A 1 226 ? -5.739 9.806 13.201 1.00 95.50 226 LEU A CA 1
ATOM 1766 C C . LEU A 1 226 ? -5.322 11.218 13.640 1.00 95.50 226 LEU A C 1
ATOM 1768 O O . LEU A 1 226 ? -5.147 12.101 12.803 1.00 95.50 226 LEU A O 1
ATOM 1772 N N . ALA A 1 227 ? -5.146 11.437 14.945 1.00 95.25 227 ALA A N 1
ATOM 1773 C CA . ALA A 1 227 ? -4.701 12.713 15.494 1.00 95.25 227 ALA A CA 1
ATOM 1774 C C . ALA A 1 227 ? -3.199 12.990 15.291 1.00 95.25 227 ALA A C 1
ATOM 1776 O O . ALA A 1 227 ? -2.803 14.153 15.394 1.00 95.25 227 ALA A O 1
ATOM 1777 N N . LEU A 1 228 ? -2.377 11.975 14.975 1.00 96.44 228 LEU A N 1
ATOM 1778 C CA . LEU A 1 228 ? -0.928 12.138 14.775 1.00 96.44 228 LEU A CA 1
ATOM 1779 C C . LEU A 1 228 ? -0.599 13.102 13.631 1.00 96.44 228 LEU A C 1
ATOM 1781 O O . LEU A 1 228 ? 0.307 13.926 13.754 1.00 96.44 228 LEU A O 1
ATOM 1785 N N . SER A 1 229 ? -1.333 13.009 12.518 1.00 94.50 229 SER A N 1
ATOM 1786 C CA . SER A 1 229 ? -1.154 13.888 11.368 1.00 94.50 229 SER A CA 1
ATOM 1787 C C . SER A 1 229 ? -2.429 14.031 10.543 1.00 94.50 229 SER A C 1
ATOM 1789 O O . SER A 1 229 ? -3.056 13.057 10.128 1.00 94.50 229 SER A O 1
ATOM 1791 N N . LYS A 1 230 ? -2.770 15.284 10.231 1.00 89.75 230 LYS A N 1
ATOM 1792 C CA . LYS A 1 230 ? -3.909 15.632 9.367 1.00 89.75 230 LYS A CA 1
ATOM 1793 C C . LYS A 1 230 ? -3.574 15.593 7.875 1.00 89.75 230 LYS A C 1
ATOM 1795 O O . LYS A 1 230 ? -4.465 15.809 7.061 1.00 89.75 230 LYS A O 1
ATOM 1800 N N . THR A 1 231 ? -2.308 15.380 7.518 1.00 91.88 231 THR A N 1
ATOM 1801 C CA . THR A 1 231 ? -1.831 15.420 6.126 1.00 91.88 231 THR A CA 1
ATOM 1802 C C . THR A 1 231 ? -1.506 14.038 5.571 1.00 91.88 231 THR A C 1
ATOM 1804 O O . THR A 1 231 ? -0.991 13.938 4.461 1.00 91.88 231 THR A O 1
ATOM 1807 N N . GLU A 1 232 ? -1.759 12.970 6.329 1.00 93.88 232 GLU A N 1
ATOM 1808 C CA . GLU A 1 232 ? -1.579 11.610 5.831 1.00 93.88 232 GLU A CA 1
ATOM 1809 C C . GLU A 1 232 ? -2.564 11.284 4.707 1.00 93.88 232 GLU A C 1
ATOM 1811 O O . GLU A 1 232 ? -3.764 11.565 4.770 1.00 93.88 232 GLU A O 1
ATOM 1816 N N . THR A 1 233 ? -2.032 10.668 3.657 1.00 93.25 233 THR A N 1
ATOM 1817 C CA . THR A 1 233 ? -2.792 10.269 2.471 1.00 93.25 233 THR A CA 1
ATOM 1818 C C . THR A 1 233 ? -3.367 8.865 2.605 1.00 93.25 233 THR A C 1
ATOM 1820 O O . THR A 1 233 ? -4.351 8.556 1.935 1.00 93.25 233 THR A O 1
ATOM 1823 N N . ALA A 1 234 ? -2.810 8.030 3.488 1.00 95.50 234 ALA A N 1
ATOM 1824 C CA . ALA A 1 234 ? -3.318 6.702 3.797 1.00 95.50 234 ALA A CA 1
ATOM 1825 C C . ALA A 1 234 ? -2.907 6.232 5.200 1.00 95.50 234 ALA A C 1
ATOM 1827 O O . ALA A 1 234 ? -1.922 6.715 5.756 1.00 95.50 234 ALA A O 1
ATOM 1828 N N . TYR A 1 235 ? -3.648 5.263 5.739 1.00 96.62 235 TYR A N 1
ATOM 1829 C CA . TYR A 1 235 ? -3.436 4.699 7.075 1.00 96.62 235 TYR A CA 1
ATOM 1830 C C . TYR A 1 235 ? -3.370 3.170 7.027 1.00 96.62 235 TYR A C 1
ATOM 1832 O O . TYR A 1 235 ? -4.148 2.580 6.272 1.00 96.62 235 TYR A O 1
ATOM 1840 N N . PRO A 1 236 ? -2.516 2.519 7.840 1.00 96.44 236 PRO A N 1
ATOM 1841 C CA . PRO A 1 236 ? -2.612 1.079 8.049 1.00 96.44 236 PRO A CA 1
ATOM 1842 C C . PRO A 1 236 ? -3.967 0.753 8.687 1.00 96.44 236 PRO A C 1
ATOM 1844 O O . PRO A 1 236 ? -4.438 1.509 9.544 1.00 96.44 236 PRO A O 1
ATOM 1847 N N . TYR A 1 237 ? -4.620 -0.334 8.278 1.00 96.50 237 TYR A N 1
ATOM 1848 C CA . TYR A 1 237 ? -5.978 -0.615 8.741 1.00 96.50 237 TYR A CA 1
ATOM 1849 C C . TYR A 1 237 ? -6.283 -2.093 8.982 1.00 96.50 237 TYR A C 1
ATOM 1851 O O . TYR A 1 237 ? -5.686 -2.999 8.405 1.00 96.50 237 TYR A O 1
ATOM 1859 N N . LEU A 1 238 ? -7.297 -2.294 9.820 1.00 96.38 238 LEU A N 1
ATOM 1860 C CA . LEU A 1 238 ? -8.076 -3.518 9.955 1.00 96.38 238 LEU A CA 1
ATOM 1861 C C . LEU A 1 238 ? -9.519 -3.188 9.573 1.00 96.38 238 LEU A C 1
ATOM 1863 O O . LEU A 1 238 ? -10.031 -2.130 9.954 1.00 96.38 238 LEU A O 1
ATOM 1867 N N . ILE A 1 239 ? -10.191 -4.065 8.827 1.00 94.44 239 ILE A N 1
ATOM 1868 C CA . ILE A 1 239 ? -11.558 -3.812 8.360 1.00 94.44 239 ILE A CA 1
ATOM 1869 C C . ILE A 1 239 ? -12.498 -4.953 8.706 1.00 94.44 239 ILE A C 1
ATOM 1871 O O . ILE A 1 239 ? -12.191 -6.130 8.544 1.00 94.44 239 ILE A O 1
ATOM 1875 N N . LEU A 1 240 ? -13.678 -4.577 9.180 1.00 94.50 240 LEU A N 1
ATOM 1876 C CA . LEU A 1 240 ? -14.811 -5.460 9.369 1.00 94.50 240 LEU A CA 1
ATOM 1877 C C . LEU A 1 240 ? -15.850 -5.145 8.296 1.00 94.50 240 LEU A C 1
ATOM 1879 O O . LEU A 1 240 ? -16.248 -3.991 8.131 1.00 94.50 240 LEU A O 1
ATOM 1883 N N . HIS A 1 241 ? -16.344 -6.170 7.609 1.00 92.25 241 HIS A N 1
ATOM 1884 C CA . HIS A 1 241 ? -17.432 -6.015 6.648 1.00 92.25 241 HIS A CA 1
ATOM 1885 C C . HIS A 1 241 ? -18.774 -6.279 7.327 1.00 92.25 241 HIS A C 1
ATOM 1887 O O . HIS A 1 241 ? -18.965 -7.291 8.011 1.00 92.25 241 HIS A O 1
ATOM 1893 N N . ARG A 1 242 ? -19.731 -5.364 7.147 1.00 88.44 242 ARG A N 1
ATOM 1894 C CA . ARG A 1 242 ? -21.072 -5.501 7.716 1.00 88.44 242 ARG A CA 1
ATOM 1895 C C . ARG A 1 242 ? -21.741 -6.790 7.223 1.00 88.44 242 ARG A C 1
ATOM 1897 O O . ARG A 1 242 ? -22.091 -6.905 6.053 1.00 88.44 242 ARG A O 1
ATOM 1904 N N . ARG A 1 243 ? -22.026 -7.703 8.155 1.00 86.94 243 ARG A N 1
ATOM 1905 C CA . ARG A 1 243 ? -22.760 -8.960 7.924 1.00 86.94 243 ARG A CA 1
ATOM 1906 C C . ARG A 1 243 ? -23.833 -9.202 8.988 1.00 86.94 243 ARG A C 1
ATOM 1908 O O . ARG A 1 243 ? -23.980 -8.405 9.918 1.00 86.94 243 ARG A O 1
ATOM 1915 N N . HIS A 1 244 ? -24.629 -10.263 8.831 1.00 78.81 244 HIS A N 1
ATOM 1916 C CA . HIS A 1 244 ? -25.632 -10.639 9.833 1.00 78.81 244 HIS A CA 1
ATOM 1917 C C . HIS A 1 244 ? -24.949 -10.868 11.194 1.00 78.81 244 HIS A C 1
ATOM 1919 O O . HIS A 1 244 ? -23.897 -11.494 11.263 1.00 78.81 244 HIS A O 1
ATOM 1925 N N . GLY A 1 245 ? -25.519 -10.325 12.271 1.00 81.12 245 GLY A N 1
ATOM 1926 C CA . GLY A 1 245 ? -24.924 -10.367 13.613 1.00 81.12 245 GLY A CA 1
ATOM 1927 C C . GLY A 1 245 ? -23.995 -9.191 13.930 1.00 81.12 245 GLY A C 1
ATOM 1928 O O . GLY A 1 245 ? -24.120 -8.626 15.011 1.00 81.12 245 GLY A O 1
ATOM 1929 N N . LEU A 1 246 ? -23.166 -8.726 12.987 1.00 89.94 246 LEU A N 1
ATOM 1930 C CA . LEU A 1 246 ? -22.257 -7.598 13.227 1.00 89.94 246 LEU A CA 1
ATOM 1931 C C . LEU A 1 246 ? -23.009 -6.268 13.224 1.00 89.94 246 LEU A C 1
ATOM 1933 O O . LEU A 1 246 ? -23.413 -5.801 12.164 1.00 89.94 246 LEU A O 1
ATOM 1937 N N . ASN A 1 247 ? -23.190 -5.627 14.379 1.00 89.56 247 ASN A N 1
ATOM 1938 C CA . ASN A 1 247 ? -23.826 -4.311 14.459 1.00 89.56 247 ASN A CA 1
ATOM 1939 C C . ASN A 1 247 ? -23.232 -3.409 15.549 1.00 89.56 247 ASN A C 1
ATOM 1941 O O . ASN A 1 247 ? -22.471 -3.861 16.395 1.00 89.56 247 ASN A O 1
ATOM 1945 N N . TRP A 1 248 ? -23.597 -2.123 15.533 1.00 90.19 248 TRP A N 1
ATOM 1946 C CA . TRP A 1 248 ? -23.071 -1.132 16.477 1.00 90.19 248 TRP A CA 1
ATOM 1947 C C . TRP A 1 248 ? -23.326 -1.486 17.951 1.00 90.19 248 TRP A C 1
ATOM 1949 O O . TRP A 1 248 ? -22.441 -1.277 18.773 1.00 90.19 248 TRP A O 1
ATOM 1959 N N . GLN A 1 249 ? -24.483 -2.069 18.287 1.00 91.81 249 GLN A N 1
ATOM 1960 C CA . GLN A 1 249 ? -24.788 -2.490 19.661 1.00 91.81 249 GLN A CA 1
ATOM 1961 C C . GLN A 1 249 ? -23.914 -3.672 20.091 1.00 91.81 249 GLN A C 1
ATOM 1963 O O . GLN A 1 249 ? -23.406 -3.681 21.208 1.00 91.81 249 GLN A O 1
ATOM 1968 N N . MET A 1 250 ? -23.689 -4.637 19.195 1.00 93.69 250 MET A N 1
ATOM 1969 C CA . MET A 1 250 ? -22.776 -5.757 19.432 1.00 93.69 250 MET A CA 1
ATOM 1970 C C . MET A 1 250 ? -21.346 -5.260 19.673 1.00 93.69 250 MET A C 1
ATOM 1972 O O . MET A 1 250 ? -20.740 -5.626 20.675 1.00 93.69 250 MET A O 1
ATOM 1976 N N . ILE A 1 251 ? -20.825 -4.398 18.794 1.00 95.00 251 ILE A N 1
ATOM 1977 C CA . ILE A 1 251 ? -19.476 -3.827 18.936 1.00 95.00 251 ILE A CA 1
ATOM 1978 C C . ILE A 1 251 ? -19.353 -3.098 20.281 1.00 95.00 251 ILE A C 1
ATOM 1980 O O . ILE A 1 251 ? -18.383 -3.295 21.009 1.00 95.00 251 ILE A O 1
ATOM 1984 N N . GLN A 1 252 ? -20.364 -2.310 20.655 1.00 95.31 252 GLN A N 1
ATOM 1985 C CA . GLN A 1 252 ? -20.377 -1.597 21.929 1.00 95.31 252 GLN A CA 1
ATOM 1986 C C . GLN A 1 252 ? -20.441 -2.538 23.142 1.00 95.31 252 GLN A C 1
ATOM 1988 O O . GLN A 1 252 ? -19.775 -2.283 24.145 1.00 95.31 252 GLN A O 1
ATOM 1993 N N . SER A 1 253 ? -21.183 -3.644 23.043 1.00 95.06 253 SER A N 1
ATOM 1994 C CA . SER A 1 253 ? -21.211 -4.683 24.076 1.00 95.06 253 SER A CA 1
ATOM 1995 C C . SER A 1 253 ? -19.829 -5.306 24.275 1.00 95.06 253 SER A C 1
ATOM 1997 O O . SER A 1 253 ? -19.384 -5.434 25.411 1.00 95.06 253 SER A O 1
ATOM 1999 N N . ILE A 1 254 ? -19.121 -5.637 23.194 1.00 96.56 254 ILE A N 1
ATOM 2000 C CA . ILE A 1 254 ? -17.773 -6.222 23.264 1.00 96.56 254 ILE A CA 1
ATOM 2001 C C . ILE A 1 254 ? -16.792 -5.234 23.900 1.00 96.56 254 ILE A C 1
ATOM 2003 O O . ILE A 1 254 ? -16.106 -5.591 24.857 1.00 96.56 254 ILE A O 1
ATOM 2007 N N . ILE A 1 255 ? -16.806 -3.970 23.462 1.00 96.94 255 ILE A N 1
ATOM 2008 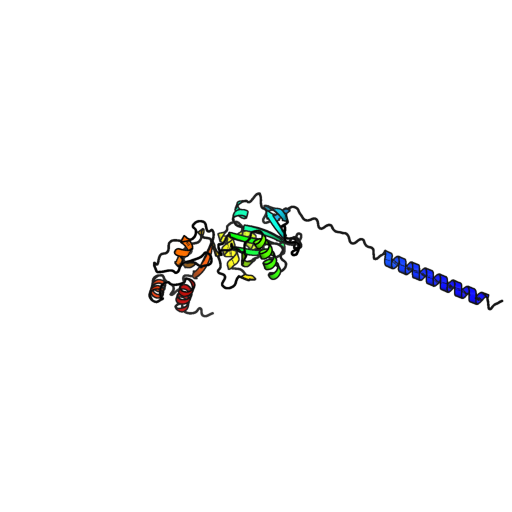C CA . ILE A 1 255 ? -15.993 -2.890 24.049 1.00 96.94 255 ILE A CA 1
ATOM 2009 C C . ILE A 1 255 ? -16.209 -2.790 25.566 1.00 96.94 255 ILE A C 1
ATOM 2011 O O . ILE A 1 255 ? -15.248 -2.600 26.305 1.00 96.94 255 ILE A O 1
ATOM 2015 N N . SER A 1 256 ? -17.448 -2.955 26.045 1.00 95.75 256 SER A N 1
ATOM 2016 C CA . SER A 1 256 ? -17.759 -2.879 27.481 1.00 95.75 256 SER A CA 1
ATOM 2017 C C . SER A 1 256 ? -17.184 -4.030 28.316 1.00 95.75 256 SER A C 1
ATOM 2019 O O . SER A 1 256 ? -17.061 -3.894 29.531 1.00 95.75 256 SER A O 1
ATOM 2021 N N . THR A 1 257 ? -16.823 -5.146 27.677 1.00 96.19 257 THR A N 1
ATOM 2022 C CA . THR A 1 257 ? -16.255 -6.326 28.350 1.00 96.19 257 THR A CA 1
ATOM 2023 C C . THR A 1 257 ? -14.729 -6.385 28.323 1.00 96.19 257 THR A C 1
ATOM 2025 O O . THR A 1 257 ? -14.141 -7.131 29.104 1.00 96.19 257 THR A O 1
ATOM 2028 N N . LEU A 1 258 ? -14.083 -5.610 27.447 1.00 97.12 258 LEU A N 1
ATOM 2029 C CA . LEU A 1 258 ? -12.632 -5.630 27.283 1.00 97.12 258 LEU A CA 1
ATOM 2030 C C . LEU A 1 258 ? -11.928 -4.728 28.314 1.00 97.12 258 LEU A C 1
ATOM 2032 O O . LEU A 1 258 ? -12.440 -3.649 28.644 1.00 97.12 258 LEU A O 1
ATOM 2036 N N . PRO A 1 259 ? -10.740 -5.131 28.807 1.00 96.00 259 PRO A N 1
ATOM 2037 C CA . PRO A 1 259 ? -9.919 -4.273 29.651 1.00 96.00 259 PRO A CA 1
ATOM 2038 C C . PRO A 1 259 ? -9.490 -3.015 28.885 1.00 96.00 259 PRO A C 1
ATOM 2040 O O . PRO A 1 259 ? -9.233 -3.050 27.687 1.00 96.00 259 PRO A O 1
ATOM 2043 N N . GLN A 1 260 ? -9.432 -1.888 29.592 1.00 95.81 260 GLN A N 1
ATOM 2044 C CA . GLN A 1 260 ? -9.061 -0.590 29.026 1.00 95.81 260 GLN A CA 1
ATOM 2045 C C . GLN A 1 260 ? -7.602 -0.251 29.390 1.00 95.81 260 GLN A C 1
ATOM 2047 O O . GLN A 1 260 ? -7.204 -0.519 30.528 1.00 95.81 260 GLN A O 1
ATOM 2052 N N . PRO A 1 261 ? -6.831 0.415 28.508 1.00 97.50 261 PRO A N 1
ATOM 2053 C CA . PRO A 1 261 ? -7.189 0.804 27.140 1.00 97.50 261 PRO A CA 1
ATOM 2054 C C . PRO A 1 261 ? -7.209 -0.395 26.179 1.00 97.50 261 PRO A C 1
ATOM 2056 O O . PRO A 1 261 ? -6.425 -1.321 26.343 1.00 97.50 261 PRO A O 1
ATOM 2059 N N . ILE A 1 262 ? -8.086 -0.363 25.173 1.00 98.06 262 ILE A N 1
ATOM 2060 C CA . ILE A 1 262 ? -8.234 -1.474 24.216 1.00 98.06 262 ILE A CA 1
ATOM 2061 C C . ILE A 1 262 ? -7.305 -1.250 23.019 1.00 98.06 262 ILE A C 1
ATOM 2063 O O . ILE A 1 262 ? -7.348 -0.167 22.431 1.00 98.06 262 ILE A O 1
ATOM 2067 N N . HIS A 1 263 ? -6.525 -2.247 22.593 1.00 97.38 263 HIS A N 1
ATOM 2068 C CA . HIS A 1 263 ? -5.759 -2.170 21.339 1.00 97.38 263 HIS A CA 1
ATOM 2069 C C . HIS A 1 263 ? -6.631 -2.473 20.104 1.00 97.38 263 HIS A C 1
ATOM 2071 O O . HIS A 1 263 ? -7.578 -3.254 20.168 1.00 97.38 263 HIS A O 1
ATOM 2077 N N . ALA A 1 264 ? -6.301 -1.888 18.945 1.00 96.44 264 ALA A N 1
ATOM 2078 C CA . ALA A 1 264 ? -7.079 -2.077 17.713 1.00 96.44 264 ALA A CA 1
ATOM 2079 C C . ALA A 1 264 ? -7.183 -3.558 17.295 1.00 96.44 264 ALA A C 1
ATOM 2081 O O . ALA A 1 264 ? -8.275 -4.027 16.972 1.00 96.44 264 ALA A O 1
ATOM 2082 N N . ALA A 1 265 ? -6.068 -4.297 17.357 1.00 95.75 265 ALA A N 1
ATOM 2083 C CA . ALA A 1 265 ? -6.025 -5.724 17.037 1.00 95.75 265 ALA A CA 1
ATOM 2084 C C . ALA A 1 265 ? -6.836 -6.568 18.036 1.00 95.75 265 ALA A C 1
ATOM 2086 O O . ALA A 1 265 ? -7.595 -7.437 17.626 1.00 95.75 265 ALA A O 1
ATOM 2087 N N . GLU A 1 266 ? -6.754 -6.267 19.336 1.00 97.12 266 GLU A N 1
ATOM 2088 C CA . GLU A 1 266 ? -7.541 -6.956 20.370 1.00 97.12 266 GLU A CA 1
ATOM 2089 C C . GLU A 1 266 ? -9.045 -6.770 20.157 1.00 97.12 266 GLU A C 1
ATOM 2091 O O . GLU A 1 266 ? -9.813 -7.728 20.250 1.00 97.12 266 GLU A O 1
ATOM 2096 N N . LEU A 1 267 ? -9.476 -5.546 19.831 1.00 97.50 267 LEU A N 1
ATOM 2097 C CA . LEU A 1 267 ? -10.877 -5.275 19.521 1.00 97.50 267 LEU A CA 1
ATOM 2098 C C . LEU A 1 267 ? -11.324 -6.009 18.254 1.00 97.50 267 LEU A C 1
ATOM 2100 O O . LEU A 1 267 ? -12.423 -6.563 18.225 1.00 97.50 267 LEU A O 1
ATOM 2104 N N . TYR A 1 268 ? -10.488 -6.012 17.215 1.00 97.06 268 TYR A N 1
ATOM 2105 C CA . TYR A 1 268 ? -10.760 -6.733 15.976 1.00 97.06 268 TYR A CA 1
ATOM 2106 C C . TYR A 1 268 ? -10.966 -8.232 16.234 1.00 97.06 268 TYR A C 1
ATOM 2108 O O . TYR A 1 268 ? -12.010 -8.772 15.867 1.00 97.06 268 TYR A O 1
ATOM 2116 N N . GLU A 1 269 ? -10.033 -8.871 16.942 1.00 96.38 269 GLU A N 1
ATOM 2117 C CA . GLU A 1 269 ? -10.104 -10.290 17.310 1.00 96.38 269 GLU A CA 1
ATOM 2118 C C . GLU A 1 269 ? -11.335 -10.606 18.166 1.00 96.38 269 GLU A C 1
ATOM 2120 O O . GLU A 1 269 ? -12.082 -11.542 17.871 1.00 96.38 269 GLU A O 1
ATOM 2125 N N . ALA A 1 270 ? -11.620 -9.790 19.185 1.00 96.62 270 ALA A N 1
ATOM 2126 C CA . ALA A 1 270 ? -12.789 -9.985 20.039 1.00 96.62 270 ALA A CA 1
ATOM 2127 C C . ALA A 1 270 ? -14.108 -9.903 19.250 1.00 96.62 270 ALA A C 1
ATOM 2129 O O . ALA A 1 270 ? -15.041 -10.666 19.519 1.00 96.62 270 ALA A O 1
ATOM 2130 N N . ILE A 1 271 ? -14.191 -9.006 18.260 1.00 95.19 271 ILE A N 1
ATOM 2131 C CA . ILE A 1 271 ? -15.345 -8.918 17.358 1.00 95.19 271 ILE A CA 1
ATOM 2132 C C . ILE A 1 271 ? -15.434 -10.158 16.468 1.00 95.19 271 ILE A C 1
ATOM 2134 O O . ILE A 1 271 ? -16.522 -10.722 16.349 1.00 95.19 271 ILE A O 1
ATOM 2138 N N . GLN A 1 272 ? -14.322 -10.603 15.877 1.00 93.12 272 GLN A N 1
ATOM 2139 C CA . GLN A 1 272 ? -14.296 -11.790 15.017 1.00 93.12 272 GLN A CA 1
ATOM 2140 C C . GLN A 1 272 ? -14.740 -13.054 15.764 1.00 93.12 272 GLN A C 1
ATOM 2142 O O . GLN A 1 272 ? -15.569 -13.798 15.247 1.00 93.12 272 GLN A O 1
ATOM 2147 N N . GLN A 1 273 ? -14.295 -13.250 17.009 1.00 91.88 273 GLN A N 1
ATOM 2148 C CA . GLN A 1 273 ? -14.675 -14.403 17.842 1.00 91.88 273 GLN A CA 1
ATOM 2149 C C . GLN A 1 273 ? -16.176 -14.481 18.160 1.00 91.88 273 GLN A C 1
ATOM 2151 O O . GLN A 1 273 ? -16.703 -15.564 18.405 1.00 91.88 273 GLN A O 1
ATOM 2156 N N . HIS A 1 274 ? -16.877 -13.345 18.164 1.00 87.00 274 HIS A N 1
ATOM 2157 C CA . HIS A 1 274 ? -18.323 -13.309 18.388 1.00 87.00 274 HIS A CA 1
ATOM 2158 C C . HIS A 1 274 ? -19.142 -13.499 17.105 1.00 87.00 274 HIS A C 1
ATOM 2160 O O . HIS A 1 274 ? -20.369 -13.627 17.173 1.00 87.00 274 HIS A O 1
ATOM 2166 N N . LEU A 1 275 ? -18.505 -13.476 15.933 1.00 85.12 275 LEU A N 1
ATOM 2167 C CA . LEU A 1 275 ? -19.190 -13.711 14.671 1.00 85.12 275 LEU A CA 1
ATOM 2168 C C . LEU A 1 275 ? -19.273 -15.224 14.436 1.00 85.12 275 LEU A C 1
ATOM 2170 O O . LEU A 1 275 ? -18.288 -15.928 14.651 1.00 85.12 275 LEU A O 1
ATOM 2174 N N . PRO A 1 276 ? -20.440 -15.755 14.024 1.00 70.75 276 PRO A N 1
ATOM 2175 C CA . PRO A 1 276 ? -20.538 -17.164 13.671 1.00 70.75 276 PRO A CA 1
ATOM 2176 C C . PRO A 1 276 ? -19.516 -17.448 12.569 1.00 70.75 276 PRO A C 1
ATOM 2178 O O . PRO A 1 276 ? -19.480 -16.721 11.574 1.00 70.75 276 PRO A O 1
ATOM 2181 N N . GLY A 1 277 ? -18.666 -18.458 12.786 1.00 61.31 277 GLY A N 1
ATOM 2182 C CA . GLY A 1 277 ? -17.602 -18.812 11.853 1.00 61.31 277 GLY A CA 1
ATOM 2183 C C . GLY A 1 277 ? -18.157 -18.975 10.442 1.00 61.31 277 GLY A C 1
ATOM 2184 O O . GLY A 1 277 ? -19.207 -19.597 10.254 1.00 61.31 277 GLY A O 1
ATOM 2185 N N . GLU A 1 278 ? -17.469 -18.388 9.464 1.00 49.12 278 GLU A N 1
ATOM 2186 C CA . GLU A 1 278 ? -17.708 -18.685 8.057 1.00 49.12 278 GLU A CA 1
ATOM 2187 C C . GLU A 1 278 ? -17.524 -20.192 7.887 1.00 49.12 278 GLU A C 1
ATOM 2189 O O . GLU A 1 278 ? -16.427 -20.730 8.017 1.00 49.12 278 GLU A O 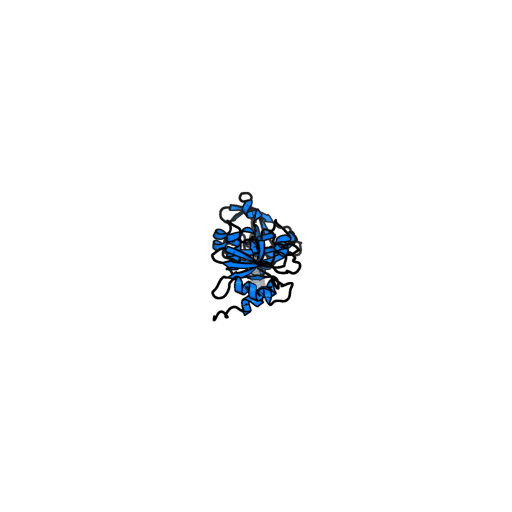1
ATOM 2194 N N . THR A 1 279 ? -18.634 -20.897 7.693 1.00 34.47 279 THR A N 1
ATOM 2195 C CA . THR A 1 279 ? -18.571 -22.247 7.152 1.00 34.47 279 THR A CA 1
ATOM 2196 C C . THR A 1 279 ? -18.095 -22.069 5.718 1.00 34.47 279 THR A C 1
ATOM 2198 O O . THR A 1 279 ? -18.797 -21.458 4.914 1.00 34.47 279 THR A O 1
ATOM 2201 N N . ALA A 1 280 ? -16.846 -22.477 5.489 1.00 34.31 280 ALA A N 1
ATOM 2202 C CA . ALA A 1 280 ? -16.187 -22.510 4.190 1.00 34.31 280 ALA A CA 1
ATOM 2203 C C . ALA A 1 280 ? -17.014 -23.268 3.142 1.00 34.31 280 ALA A C 1
ATOM 2205 O O . ALA A 1 280 ? -17.698 -24.248 3.527 1.00 34.31 280 ALA A O 1
#

pLDDT: mean 85.43, std 15.93, range [34.31, 98.06]

Nearest PDB structures (foldseek):
  8qlw-assembly1_A-2  TM=4.216E-01  e=2.578E+00  Purpureocillium lilacinum
  8qnu-assembly1_A  TM=2.154E-01  e=1.107E+00  Metarhizium robertsii
  9fmt-assembly1_F  TM=1.698E-01  e=4.757E-01  Escherichia coli
  7bqx-assembly1_5  TM=3.871E-01  e=5.008E+00  Human herpesvirus 4 strain B95-8
  7l2z-assembly1_E  TM=1.608E-01  e=3.703E+00  Escherichia coli K-12

Radius of gyration: 31.85 Å; Cα contacts (8 Å, |Δi|>4): 451; chains: 1; bounding box: 96×63×86 Å